Protein AF-A0A9P8BP62-F1 (afdb_monomer)

Structure (mmCIF, N/CA/C/O backbone):
data_AF-A0A9P8BP62-F1
#
_entry.id   AF-A0A9P8BP62-F1
#
loop_
_atom_site.group_PDB
_atom_site.id
_atom_site.type_symbol
_atom_site.label_atom_id
_atom_site.label_alt_id
_atom_site.label_comp_id
_atom_site.label_asym_id
_atom_site.label_entity_id
_atom_site.label_seq_id
_atom_site.pdbx_PDB_ins_code
_atom_site.Cartn_x
_atom_site.Cartn_y
_atom_site.Cartn_z
_atom_site.occupancy
_atom_site.B_iso_or_equiv
_atom_site.auth_seq_id
_atom_site.auth_comp_id
_atom_site.auth_asym_id
_atom_site.auth_atom_id
_atom_site.pdbx_PDB_model_num
ATOM 1 N N . MET A 1 1 ? 7.458 -14.132 -6.126 1.00 80.69 1 MET A N 1
ATOM 2 C CA . MET A 1 1 ? 6.879 -14.158 -4.769 1.00 80.69 1 MET A CA 1
ATOM 3 C C . MET A 1 1 ? 6.923 -12.749 -4.224 1.00 80.69 1 MET A C 1
ATOM 5 O O . MET A 1 1 ? 7.898 -12.060 -4.502 1.00 80.69 1 MET A O 1
ATOM 9 N N . HIS A 1 2 ? 5.888 -12.342 -3.499 1.00 87.69 2 HIS A N 1
ATOM 10 C CA . HIS A 1 2 ? 5.744 -10.992 -2.951 1.00 87.69 2 HIS A CA 1
ATOM 11 C C . HIS A 1 2 ? 6.220 -10.954 -1.516 1.00 87.69 2 HIS A C 1
ATOM 13 O O . HIS A 1 2 ? 6.028 -11.927 -0.798 1.00 87.69 2 HIS A O 1
ATOM 19 N N . THR A 1 3 ? 6.827 -9.858 -1.089 1.00 90.12 3 THR A N 1
ATOM 20 C CA . THR A 1 3 ? 7.297 -9.681 0.288 1.00 90.12 3 THR A CA 1
ATOM 21 C C . THR A 1 3 ? 7.035 -8.243 0.724 1.00 90.12 3 THR A C 1
ATOM 23 O O . THR A 1 3 ? 7.108 -7.324 -0.086 1.00 90.12 3 THR A O 1
ATOM 26 N N . LEU A 1 4 ? 6.738 -8.033 2.008 1.00 85.44 4 LEU A N 1
ATOM 27 C CA . LEU A 1 4 ? 6.625 -6.684 2.595 1.00 85.44 4 LEU A CA 1
ATOM 28 C C . LEU A 1 4 ? 7.938 -6.188 3.208 1.00 85.44 4 LEU A C 1
ATOM 30 O O . LEU A 1 4 ? 8.018 -5.076 3.716 1.00 85.44 4 LEU A O 1
ATOM 34 N N . ALA A 1 5 ? 8.960 -7.036 3.172 1.00 85.38 5 ALA A N 1
ATOM 35 C CA . ALA A 1 5 ? 10.280 -6.811 3.727 1.00 85.38 5 ALA A CA 1
ATOM 36 C C . ALA A 1 5 ? 11.337 -7.374 2.763 1.00 85.38 5 ALA A C 1
ATOM 38 O O . ALA A 1 5 ? 11.019 -8.236 1.927 1.00 85.38 5 ALA A O 1
ATOM 39 N N . PRO A 1 6 ? 12.593 -6.929 2.864 1.00 81.69 6 PRO A N 1
ATOM 40 C CA . PRO A 1 6 ? 13.666 -7.420 2.014 1.00 81.69 6 PRO A CA 1
ATOM 41 C C . PRO A 1 6 ? 14.017 -8.888 2.281 1.00 81.69 6 PRO A C 1
ATOM 43 O O . PRO A 1 6 ? 13.881 -9.381 3.396 1.00 81.69 6 PRO A O 1
ATOM 46 N N . LYS A 1 7 ? 14.513 -9.591 1.254 1.00 78.88 7 LYS A N 1
ATOM 47 C CA . LYS A 1 7 ? 14.949 -10.989 1.389 1.00 78.88 7 LYS A CA 1
ATOM 48 C C . LYS A 1 7 ? 16.156 -11.122 2.336 1.00 78.88 7 LYS A C 1
ATOM 50 O O . LYS A 1 7 ? 17.045 -10.271 2.269 1.00 78.88 7 LYS A O 1
ATOM 55 N N . PRO A 1 8 ? 16.266 -12.217 3.116 1.00 76.25 8 PRO A N 1
ATOM 56 C CA . PRO A 1 8 ? 15.361 -13.368 3.179 1.00 76.25 8 PRO A CA 1
ATOM 57 C C . PRO A 1 8 ? 14.166 -13.089 4.106 1.00 76.25 8 PRO A C 1
ATOM 59 O O . PRO A 1 8 ? 14.271 -13.174 5.322 1.00 76.25 8 PRO A O 1
ATOM 62 N N . SER A 1 9 ? 13.022 -12.773 3.514 1.00 80.44 9 SER A N 1
ATOM 63 C CA . SER A 1 9 ? 11.763 -12.501 4.191 1.00 80.44 9 SER A CA 1
ATOM 64 C C . SER A 1 9 ? 10.748 -13.536 3.746 1.00 80.44 9 SER A C 1
ATOM 66 O O . SER A 1 9 ? 10.817 -14.063 2.627 1.00 80.44 9 SER A O 1
ATOM 68 N N . ALA A 1 10 ? 9.802 -13.840 4.624 1.00 86.62 10 ALA A N 1
ATOM 69 C CA . ALA A 1 10 ? 8.694 -14.700 4.265 1.00 86.62 10 ALA A CA 1
ATOM 70 C C . ALA A 1 10 ? 7.901 -14.117 3.082 1.00 86.62 10 ALA A C 1
ATOM 72 O O . ALA A 1 10 ? 7.600 -12.923 3.021 1.00 86.62 10 ALA A O 1
ATOM 73 N N . SER A 1 11 ? 7.568 -14.980 2.123 1.00 90.25 11 SER A N 1
ATOM 74 C CA . SER A 1 11 ? 6.723 -14.606 0.997 1.00 90.25 11 SER A CA 1
ATOM 75 C C . SER A 1 11 ? 5.267 -14.501 1.430 1.00 90.25 11 SER A C 1
ATOM 77 O O . SER A 1 11 ? 4.744 -15.429 2.046 1.00 90.25 11 SER A O 1
ATOM 79 N N . LEU A 1 12 ? 4.605 -13.428 1.017 1.00 92.50 12 LEU A N 1
ATOM 80 C CA . LEU A 1 12 ? 3.159 -13.304 1.067 1.00 92.50 12 LEU A CA 1
ATOM 81 C C . LEU A 1 12 ? 2.485 -14.381 0.200 1.00 92.50 12 LEU A C 1
ATOM 83 O O . LEU A 1 12 ? 3.053 -14.800 -0.820 1.00 92.50 12 LEU A O 1
ATOM 87 N N . PRO A 1 13 ? 1.256 -14.794 0.555 1.00 93.69 13 PRO A N 1
ATOM 88 C CA . PRO A 1 13 ? 0.424 -15.594 -0.332 1.00 93.69 13 PRO A CA 1
ATOM 89 C C . PRO A 1 13 ? 0.139 -14.839 -1.636 1.00 93.69 13 PRO A C 1
ATOM 91 O O . PRO A 1 13 ? 0.200 -13.611 -1.696 1.00 93.69 13 PRO A O 1
ATOM 94 N N . ASN A 1 14 ? -0.198 -15.571 -2.699 1.00 93.25 14 ASN A N 1
ATOM 95 C CA . ASN A 1 14 ? -0.666 -14.933 -3.925 1.00 93.25 14 ASN A CA 1
ATOM 96 C C . ASN A 1 14 ? -1.985 -14.195 -3.648 1.00 93.25 14 ASN A C 1
ATOM 98 O O . ASN A 1 14 ? -2.908 -14.761 -3.063 1.00 93.25 14 ASN A O 1
ATOM 102 N N . PHE A 1 15 ? -2.072 -12.950 -4.108 1.00 95.19 15 PHE A N 1
ATOM 103 C CA . PHE A 1 15 ? -3.253 -12.105 -3.980 1.00 95.19 15 PHE A CA 1
ATOM 104 C C . PHE A 1 15 ? -3.531 -11.391 -5.302 1.00 95.19 15 PHE A C 1
ATOM 106 O O . PHE A 1 15 ? -2.595 -11.052 -6.032 1.00 95.19 15 PHE A O 1
ATOM 113 N N . SER A 1 16 ? -4.806 -11.142 -5.591 1.00 95.38 16 SER A N 1
ATOM 114 C CA . SER A 1 16 ? -5.244 -10.120 -6.549 1.00 95.38 16 SER A CA 1
ATOM 115 C C . SER A 1 16 ? -5.471 -8.800 -5.816 1.00 95.38 16 SER A C 1
ATOM 117 O O . SER A 1 16 ? -5.152 -7.730 -6.329 1.00 95.38 16 SER A O 1
ATOM 119 N N . ARG A 1 17 ? -6.009 -8.871 -4.596 1.00 96.75 17 ARG A N 1
ATOM 120 C CA . ARG A 1 17 ? -6.337 -7.712 -3.766 1.00 96.75 17 ARG A CA 1
ATOM 121 C C . ARG A 1 17 ? -5.899 -7.952 -2.328 1.00 96.75 17 ARG A C 1
ATOM 123 O O . ARG A 1 17 ? -6.389 -8.872 -1.679 1.00 96.75 17 ARG A O 1
ATOM 130 N N . LEU A 1 18 ? -4.992 -7.113 -1.843 1.00 97.56 18 LEU A N 1
ATOM 131 C CA . LEU A 1 18 ? -4.470 -7.142 -0.480 1.00 97.56 18 LEU A CA 1
ATOM 132 C C . LEU A 1 18 ? -4.863 -5.856 0.246 1.00 97.56 18 LEU A C 1
ATOM 134 O O . LEU A 1 18 ? -4.635 -4.763 -0.268 1.00 97.56 18 LEU A O 1
ATOM 138 N N . PHE A 1 19 ? -5.415 -5.981 1.443 1.00 97.62 19 PHE A N 1
ATOM 139 C CA . PHE A 1 19 ? -5.592 -4.862 2.357 1.00 97.62 19 PHE A CA 1
ATOM 140 C C . PHE A 1 19 ? -4.705 -5.071 3.577 1.00 97.62 19 PHE A C 1
ATOM 142 O O . PHE A 1 19 ? -4.688 -6.166 4.123 1.00 97.62 19 PHE A O 1
ATOM 149 N N . VAL A 1 20 ? -3.957 -4.055 3.993 1.00 97.44 20 VAL A N 1
ATOM 150 C CA . VAL A 1 20 ? -3.133 -4.068 5.203 1.00 97.44 20 VAL A CA 1
ATOM 151 C C . VAL A 1 20 ? -3.518 -2.859 6.041 1.00 97.44 20 VAL A C 1
ATOM 153 O O . VAL A 1 20 ? -3.343 -1.726 5.598 1.00 97.44 20 VAL A O 1
ATOM 156 N N . LYS A 1 21 ? -4.016 -3.090 7.252 1.00 96.62 21 LYS A N 1
ATOM 157 C CA . LYS A 1 21 ? -4.374 -2.034 8.195 1.00 96.62 21 LYS A CA 1
ATOM 158 C C . LYS A 1 21 ? -3.481 -2.007 9.427 1.00 96.62 21 LYS A C 1
ATOM 160 O O . LYS A 1 21 ? -2.866 -3.015 9.777 1.00 96.62 21 LYS A O 1
ATOM 165 N N . GLY A 1 22 ? -3.439 -0.860 10.096 1.00 94.94 22 GLY A N 1
ATOM 166 C CA . GLY A 1 22 ? -2.701 -0.662 11.345 1.00 94.94 22 GLY A CA 1
ATOM 167 C C . GLY A 1 22 ? -1.297 -0.088 11.143 1.00 94.94 22 GLY A C 1
ATOM 168 O O . GLY A 1 22 ? -0.985 0.515 10.115 1.00 94.94 22 GLY A O 1
ATOM 169 N N . ARG A 1 23 ? -0.429 -0.236 12.149 1.00 93.00 23 ARG A N 1
ATOM 170 C CA . ARG A 1 23 ? 0.900 0.402 12.174 1.00 93.00 23 ARG A CA 1
ATOM 171 C C . ARG A 1 23 ? 1.929 -0.406 11.386 1.00 93.00 23 ARG A C 1
ATOM 173 O O . ARG A 1 23 ? 2.656 -1.192 11.969 1.00 93.00 23 ARG A O 1
ATOM 180 N N . TYR A 1 24 ? 2.020 -0.207 10.075 1.00 94.25 24 TYR A N 1
ATOM 181 C CA . TYR A 1 24 ? 3.041 -0.848 9.233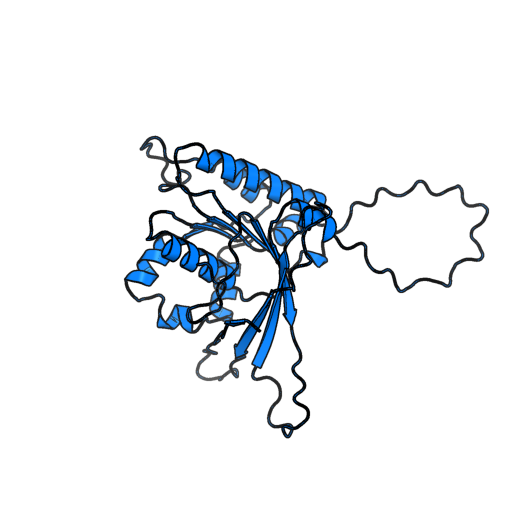 1.00 94.25 24 TYR A CA 1
ATOM 182 C C . TYR A 1 24 ? 4.266 0.061 8.976 1.00 94.25 24 TYR A C 1
ATOM 184 O O . TYR A 1 24 ? 4.131 1.296 8.941 1.00 94.25 24 TYR A O 1
ATOM 192 N N . PRO A 1 25 ? 5.458 -0.524 8.720 1.00 92.75 25 PRO A N 1
ATOM 193 C CA . PRO A 1 25 ? 6.645 0.228 8.322 1.00 92.75 25 PRO A CA 1
ATOM 194 C C . PRO A 1 25 ? 6.401 1.089 7.071 1.00 92.75 25 PRO A C 1
ATOM 196 O O . PRO A 1 25 ? 5.897 0.568 6.073 1.00 92.75 25 PRO A O 1
ATOM 199 N N . PRO A 1 26 ? 6.797 2.375 7.046 1.00 93.69 26 PRO A N 1
ATOM 200 C CA . PRO A 1 26 ? 6.586 3.252 5.890 1.00 93.69 26 PRO A CA 1
ATOM 201 C C . PRO A 1 26 ? 7.164 2.743 4.561 1.00 93.69 26 PRO A C 1
ATOM 203 O O . PRO A 1 26 ? 6.689 3.125 3.490 1.00 93.69 26 PRO A O 1
ATOM 206 N N . THR A 1 27 ? 8.192 1.891 4.613 1.00 94.19 27 THR A N 1
ATOM 207 C CA . THR A 1 27 ? 8.816 1.283 3.430 1.00 94.19 27 THR A CA 1
ATOM 208 C C . THR A 1 27 ? 8.149 -0.010 2.972 1.00 94.19 27 THR A C 1
ATOM 210 O O . THR A 1 27 ? 8.432 -0.454 1.860 1.00 94.19 27 THR A O 1
ATOM 213 N N . ALA A 1 28 ? 7.235 -0.606 3.747 1.00 94.69 28 ALA A N 1
ATOM 214 C CA . ALA A 1 28 ? 6.568 -1.856 3.371 1.00 94.69 28 ALA A CA 1
ATOM 215 C C . ALA A 1 28 ? 5.857 -1.786 1.997 1.00 94.69 28 ALA A C 1
ATOM 217 O O . ALA A 1 28 ? 6.044 -2.706 1.195 1.00 94.69 28 ALA A O 1
ATOM 218 N N . PRO A 1 29 ? 5.143 -0.695 1.637 1.00 96.75 29 PRO A N 1
ATOM 219 C CA . PRO A 1 29 ? 4.600 -0.519 0.286 1.00 96.75 29 PRO A CA 1
ATOM 220 C C . PRO A 1 29 ? 5.671 -0.529 -0.820 1.00 96.75 29 PRO A C 1
ATOM 222 O O . PRO A 1 29 ? 5.459 -1.105 -1.887 1.00 96.75 29 PRO A O 1
ATOM 225 N N . LEU A 1 30 ? 6.842 0.073 -0.573 1.00 95.50 30 LEU A N 1
ATOM 226 C CA . LEU A 1 30 ? 7.958 0.091 -1.530 1.00 95.50 30 LEU A CA 1
ATOM 227 C C . LEU A 1 30 ? 8.574 -1.299 -1.702 1.00 95.50 30 LEU A C 1
ATOM 229 O O . LEU A 1 30 ? 8.847 -1.707 -2.833 1.00 95.50 30 LEU A O 1
ATOM 233 N N . HIS A 1 31 ? 8.754 -2.039 -0.605 1.00 95.19 31 HIS A N 1
ATOM 234 C CA . HIS A 1 31 ? 9.223 -3.427 -0.642 1.00 95.19 31 HIS A CA 1
ATOM 235 C C . HIS A 1 31 ? 8.251 -4.324 -1.408 1.00 95.19 31 HIS A C 1
ATOM 237 O O . HIS A 1 31 ? 8.693 -5.123 -2.239 1.00 95.19 31 HIS A O 1
ATOM 243 N N . LEU A 1 32 ? 6.940 -4.125 -1.227 1.00 96.31 32 LEU A N 1
ATOM 244 C CA . LEU A 1 32 ? 5.923 -4.842 -1.992 1.00 96.31 32 LEU A CA 1
ATOM 245 C C . LEU A 1 32 ? 6.063 -4.581 -3.494 1.00 96.31 32 LEU A C 1
ATOM 247 O O . LEU A 1 32 ? 6.166 -5.535 -4.267 1.00 96.31 32 LEU A O 1
ATOM 251 N N . CYS A 1 33 ? 6.135 -3.311 -3.901 1.00 96.44 33 CYS A N 1
ATOM 252 C CA . CYS A 1 33 ? 6.344 -2.918 -5.296 1.00 96.44 33 CYS A CA 1
ATOM 253 C C . CYS A 1 33 ? 7.631 -3.516 -5.879 1.00 96.44 33 CYS A C 1
ATOM 255 O O . CYS A 1 33 ? 7.612 -4.091 -6.967 1.00 96.44 33 CYS A O 1
ATOM 257 N N . HIS A 1 34 ? 8.744 -3.433 -5.145 1.00 95.12 34 HIS A N 1
ATOM 258 C CA . HIS A 1 34 ? 10.018 -4.004 -5.573 1.00 95.12 34 HIS A CA 1
ATOM 259 C C . HIS A 1 34 ? 9.926 -5.527 -5.758 1.00 95.12 34 HIS A C 1
ATOM 261 O O . HIS A 1 34 ? 10.379 -6.051 -6.778 1.00 95.12 34 HIS A O 1
ATOM 267 N N . SER A 1 35 ? 9.316 -6.238 -4.802 1.00 94.62 35 SER A N 1
ATOM 268 C CA . SER A 1 35 ? 9.119 -7.691 -4.881 1.00 94.62 35 SER A CA 1
ATOM 269 C C . SER A 1 35 ? 8.221 -8.091 -6.055 1.00 94.62 35 SER A C 1
ATOM 271 O O . SER A 1 35 ? 8.437 -9.141 -6.664 1.00 94.62 35 SER A O 1
ATOM 273 N N . ASP A 1 36 ? 7.251 -7.244 -6.419 1.00 94.44 36 ASP A N 1
ATOM 274 C CA . ASP A 1 36 ? 6.385 -7.492 -7.564 1.00 94.44 36 ASP A CA 1
ATOM 275 C C . ASP A 1 36 ? 7.132 -7.403 -8.894 1.00 94.44 36 ASP A C 1
ATOM 277 O O . ASP A 1 36 ? 7.043 -8.314 -9.723 1.00 94.44 36 ASP A O 1
ATOM 281 N N . ILE A 1 37 ? 7.912 -6.334 -9.057 1.00 94.06 37 ILE A N 1
ATOM 282 C CA . ILE A 1 37 ? 8.742 -6.096 -10.240 1.00 94.06 37 ILE A CA 1
ATOM 283 C C . ILE A 1 37 ? 9.765 -7.223 -10.381 1.00 94.06 37 ILE A C 1
ATOM 285 O O . ILE A 1 37 ? 9.885 -7.814 -11.456 1.00 94.06 37 ILE A O 1
ATOM 289 N N . GLU A 1 38 ? 10.431 -7.599 -9.283 1.00 93.38 38 GLU A N 1
ATOM 290 C CA . GLU A 1 38 ? 11.362 -8.730 -9.258 1.00 93.38 38 GLU A CA 1
ATOM 291 C C . GLU A 1 38 ? 10.669 -10.042 -9.659 1.00 93.38 38 GLU A C 1
ATOM 293 O O . GLU A 1 38 ? 11.207 -10.801 -10.457 1.00 93.38 38 GLU A O 1
ATOM 298 N N . ALA A 1 39 ? 9.452 -10.295 -9.169 1.00 91.94 39 ALA A N 1
ATOM 299 C CA . ALA A 1 39 ? 8.658 -11.474 -9.519 1.00 91.94 39 ALA A CA 1
ATOM 300 C C . ALA A 1 39 ? 8.033 -11.418 -10.925 1.00 91.94 39 ALA A C 1
ATOM 302 O O . ALA A 1 39 ? 7.290 -12.331 -11.295 1.00 91.94 39 ALA A O 1
ATOM 303 N N . SER A 1 40 ? 8.232 -10.333 -11.669 1.00 89.06 40 SER A N 1
ATOM 304 C CA . SER A 1 40 ? 7.778 -10.160 -13.052 1.00 89.06 40 SER A CA 1
ATOM 305 C C . SER A 1 40 ? 8.934 -10.124 -14.051 1.00 89.06 40 SER A C 1
ATOM 307 O O . SER A 1 40 ? 8.694 -9.867 -15.226 1.00 89.06 40 SER A O 1
ATOM 309 N N . ASP A 1 41 ? 10.173 -10.332 -13.589 1.00 86.56 41 ASP A N 1
ATOM 310 C CA . ASP A 1 41 ? 11.395 -10.127 -14.374 1.00 86.56 41 ASP A CA 1
ATOM 311 C C . ASP A 1 41 ? 11.445 -8.744 -15.060 1.00 86.56 41 ASP A C 1
ATOM 313 O O . ASP A 1 41 ? 11.984 -8.589 -16.153 1.00 86.56 41 ASP A O 1
ATOM 317 N N . GLY A 1 42 ? 10.870 -7.718 -14.415 1.00 80.38 42 GLY A N 1
ATOM 318 C CA . GLY A 1 42 ? 10.808 -6.350 -14.942 1.00 80.38 42 GLY A CA 1
ATOM 319 C C . GLY A 1 42 ? 9.816 -6.139 -16.092 1.00 80.38 42 GLY A C 1
ATOM 320 O O . GLY A 1 42 ? 9.833 -5.085 -16.719 1.00 80.38 42 GLY A O 1
ATOM 321 N N . ALA A 1 43 ? 8.954 -7.117 -16.392 1.00 80.56 43 ALA A N 1
ATOM 322 C CA . ALA A 1 43 ? 7.965 -7.004 -17.466 1.00 80.56 43 ALA A CA 1
ATOM 323 C C . ALA A 1 43 ? 6.761 -6.106 -17.107 1.00 80.56 43 ALA A C 1
ATOM 325 O O . ALA A 1 43 ? 5.975 -5.760 -17.989 1.00 80.56 43 ALA A O 1
ATOM 326 N N . GLY A 1 44 ? 6.597 -5.738 -15.832 1.00 80.56 44 GLY A N 1
ATOM 327 C CA . GLY A 1 44 ? 5.544 -4.841 -15.355 1.00 80.56 44 GLY A CA 1
ATOM 328 C C . GLY A 1 44 ? 6.091 -3.793 -14.390 1.00 80.56 44 GLY A C 1
ATOM 329 O O . GLY A 1 44 ? 6.918 -4.104 -13.536 1.00 80.56 44 GLY A O 1
ATOM 330 N N . GLY A 1 45 ? 5.621 -2.552 -14.530 1.00 88.19 45 GLY A N 1
ATOM 331 C CA . GLY A 1 45 ? 5.887 -1.485 -13.565 1.00 88.19 45 GLY A CA 1
ATOM 332 C C . GLY A 1 45 ? 4.939 -1.554 -12.366 1.00 88.19 45 GLY A C 1
ATOM 333 O O . GLY A 1 45 ? 3.911 -2.233 -12.406 1.00 88.19 45 GLY A O 1
ATOM 334 N N . ALA A 1 46 ? 5.247 -0.799 -11.315 1.00 90.50 46 ALA A N 1
ATOM 335 C CA . ALA A 1 46 ? 4.353 -0.614 -10.173 1.00 90.50 46 ALA A CA 1
ATOM 336 C C . ALA A 1 46 ? 3.976 0.863 -10.033 1.00 90.50 46 ALA A C 1
ATOM 338 O O . ALA A 1 46 ? 4.807 1.749 -10.246 1.00 90.50 46 ALA A O 1
ATOM 339 N N . LEU A 1 47 ? 2.727 1.134 -9.661 1.00 91.56 47 LEU A N 1
ATOM 340 C CA . LEU A 1 47 ? 2.250 2.480 -9.358 1.00 91.56 47 LEU A CA 1
ATOM 341 C C . LEU A 1 47 ? 1.949 2.584 -7.864 1.00 91.56 47 LEU A C 1
ATOM 343 O O . LEU A 1 47 ? 1.075 1.892 -7.350 1.00 91.56 47 LEU A O 1
ATOM 347 N N . LEU A 1 48 ? 2.660 3.477 -7.187 1.00 90.81 48 LEU A N 1
ATOM 348 C CA . LEU A 1 48 ? 2.477 3.794 -5.779 1.00 90.81 48 LEU A CA 1
ATOM 349 C C . LEU A 1 48 ? 1.783 5.156 -5.656 1.00 90.81 48 LEU A C 1
ATOM 351 O O . LEU A 1 48 ? 2.308 6.176 -6.104 1.00 90.81 48 LEU A O 1
ATOM 355 N N . LEU A 1 49 ? 0.598 5.173 -5.060 1.00 89.31 49 LEU A N 1
ATOM 356 C CA . LEU A 1 49 ? -0.183 6.378 -4.800 1.00 89.31 49 LEU A CA 1
ATOM 357 C C . LEU A 1 49 ? -0.127 6.663 -3.297 1.00 89.31 49 LEU A C 1
ATOM 359 O O . LEU A 1 49 ? -0.836 6.041 -2.507 1.00 89.31 49 LEU A O 1
ATOM 363 N N . CYS A 1 50 ? 0.756 7.582 -2.913 1.00 89.06 50 CYS A N 1
ATOM 364 C CA . CYS A 1 50 ? 0.938 7.991 -1.525 1.00 89.06 50 CYS A CA 1
ATOM 365 C C . CYS A 1 50 ? 0.011 9.159 -1.209 1.00 89.06 50 CYS A C 1
ATOM 367 O O . CYS A 1 50 ? 0.233 10.267 -1.698 1.00 89.06 50 CYS A O 1
ATOM 369 N N . CYS A 1 51 ? -1.009 8.927 -0.392 1.00 85.75 51 CYS A N 1
ATOM 370 C CA . CYS A 1 51 ? -1.936 9.977 -0.003 1.00 85.75 51 CYS A CA 1
ATOM 371 C C . CYS A 1 51 ? -1.236 10.996 0.907 1.00 85.75 51 CYS A C 1
ATOM 373 O O . CYS A 1 51 ? -0.564 10.629 1.870 1.00 85.75 51 CYS A O 1
ATOM 375 N N . GLY A 1 52 ? -1.334 12.281 0.556 1.00 86.31 52 GLY A N 1
ATOM 376 C CA . GLY A 1 52 ? -0.633 13.372 1.235 1.00 86.31 52 GLY A CA 1
ATOM 377 C C . GLY A 1 52 ? 0.440 14.039 0.371 1.00 86.31 52 GLY A C 1
ATOM 378 O O . GLY A 1 52 ? 0.465 13.918 -0.855 1.00 86.31 52 GLY A O 1
ATOM 379 N N . THR A 1 53 ? 1.330 14.811 1.002 1.00 89.31 53 THR A N 1
ATOM 380 C CA . THR A 1 53 ? 2.369 15.554 0.270 1.00 89.31 53 THR A CA 1
ATOM 381 C C . THR A 1 53 ? 3.637 14.726 0.082 1.00 89.31 53 THR A C 1
ATOM 383 O O . THR A 1 53 ? 4.022 13.929 0.942 1.00 89.31 53 THR A O 1
ATOM 386 N N . ARG A 1 54 ? 4.363 14.987 -1.014 1.00 93.94 54 ARG A N 1
ATOM 387 C CA . ARG A 1 54 ? 5.692 14.401 -1.249 1.00 93.94 54 ARG A CA 1
ATOM 388 C C . ARG A 1 54 ? 6.638 14.634 -0.071 1.00 93.94 54 ARG A C 1
ATOM 390 O O . ARG A 1 54 ? 7.395 13.736 0.275 1.00 93.94 54 ARG A O 1
ATOM 397 N N . GLN A 1 55 ? 6.611 15.827 0.524 1.00 95.00 55 GLN A N 1
ATOM 398 C CA . GLN A 1 55 ? 7.511 16.164 1.623 1.00 95.00 55 GLN A CA 1
ATOM 399 C C . GLN A 1 55 ? 7.198 15.336 2.868 1.00 95.00 55 GLN A C 1
ATOM 401 O O . GLN A 1 55 ? 8.117 14.801 3.474 1.00 95.00 55 GLN A O 1
ATOM 406 N N . THR A 1 56 ? 5.916 15.173 3.202 1.00 91.38 56 THR A N 1
ATOM 407 C CA . THR A 1 56 ? 5.478 14.333 4.324 1.00 91.38 56 THR A CA 1
ATOM 408 C C . THR A 1 56 ? 5.963 12.899 4.143 1.00 91.38 56 THR A C 1
ATOM 410 O O . THR A 1 56 ? 6.597 12.350 5.039 1.00 91.38 56 THR A O 1
ATOM 413 N N . TYR A 1 57 ? 5.753 12.317 2.959 1.00 92.06 57 TYR A N 1
ATOM 414 C CA . TYR A 1 57 ? 6.193 10.950 2.686 1.00 92.06 57 TYR A CA 1
ATOM 415 C C . TYR A 1 57 ? 7.721 10.802 2.742 1.00 92.06 57 TYR A C 1
ATOM 417 O O . TYR A 1 57 ? 8.231 9.866 3.353 1.00 92.06 57 TYR A O 1
ATOM 425 N N . LEU A 1 58 ? 8.471 11.747 2.162 1.00 93.06 58 LEU A N 1
ATOM 426 C CA . LEU A 1 58 ? 9.936 11.736 2.219 1.00 93.06 58 LEU A CA 1
ATOM 427 C C . LEU A 1 58 ? 10.471 11.902 3.642 1.00 93.06 58 LEU A C 1
ATOM 429 O O . LEU A 1 58 ? 11.451 11.244 3.984 1.00 93.06 58 LEU A O 1
ATOM 433 N N . ASN A 1 59 ? 9.843 12.748 4.461 1.00 94.25 59 ASN A N 1
ATOM 434 C CA . ASN A 1 59 ? 10.220 12.918 5.861 1.00 94.25 59 ASN A CA 1
ATOM 435 C C . ASN A 1 59 ? 10.032 11.604 6.616 1.00 94.25 59 ASN A C 1
ATOM 437 O O . ASN A 1 59 ? 10.991 11.120 7.200 1.00 94.25 59 ASN A O 1
ATOM 441 N N . ILE A 1 60 ? 8.864 10.968 6.486 1.00 91.62 60 ILE A N 1
ATOM 442 C CA . ILE A 1 60 ? 8.575 9.680 7.130 1.00 91.62 60 ILE A CA 1
ATOM 443 C C . ILE A 1 60 ? 9.586 8.604 6.695 1.00 91.62 60 ILE A C 1
ATOM 445 O O . ILE A 1 60 ? 10.088 7.853 7.527 1.00 91.62 60 ILE A O 1
ATOM 449 N N . LEU A 1 61 ? 9.919 8.524 5.402 1.00 92.19 61 LEU A N 1
ATOM 450 C CA . LEU A 1 61 ? 10.924 7.575 4.908 1.00 92.19 61 LEU A CA 1
ATOM 451 C C . LEU A 1 61 ? 12.334 7.877 5.435 1.00 92.19 61 LEU A C 1
ATOM 453 O O . LEU A 1 61 ? 13.092 6.953 5.722 1.00 92.19 61 LEU A O 1
ATOM 457 N N . THR A 1 62 ? 12.688 9.158 5.544 1.00 92.12 62 THR A N 1
ATOM 458 C CA . THR A 1 62 ? 13.997 9.600 6.046 1.00 92.12 62 THR A CA 1
ATOM 459 C C . THR A 1 62 ? 14.124 9.337 7.542 1.00 92.12 62 THR A C 1
ATOM 461 O O . THR A 1 62 ? 15.165 8.864 7.983 1.00 92.12 62 THR A O 1
ATOM 464 N N . GLU A 1 63 ? 13.067 9.610 8.305 1.00 90.06 63 GLU A N 1
ATOM 465 C CA . GLU A 1 63 ? 12.974 9.342 9.743 1.00 90.06 63 GLU A CA 1
ATOM 466 C C . GLU A 1 63 ? 13.030 7.841 10.030 1.00 90.06 63 GLU A C 1
ATOM 468 O O . GLU A 1 63 ? 13.741 7.418 10.936 1.00 90.06 63 GLU A O 1
ATOM 473 N N . TYR A 1 64 ? 12.351 7.030 9.215 1.00 89.44 64 TYR A N 1
ATOM 474 C CA . TYR A 1 64 ? 12.407 5.573 9.318 1.00 89.44 64 TYR A CA 1
ATOM 475 C C . TYR A 1 64 ? 13.770 4.987 8.903 1.00 89.44 64 TYR A C 1
ATOM 477 O O . TYR A 1 64 ? 14.103 3.885 9.308 1.00 89.44 64 TYR A O 1
ATOM 485 N N . ASN A 1 65 ? 14.568 5.689 8.091 1.00 89.62 65 ASN A N 1
ATOM 486 C CA . ASN A 1 65 ? 15.956 5.337 7.759 1.00 89.62 65 ASN A CA 1
ATOM 487 C C . ASN A 1 65 ? 16.212 3.829 7.500 1.00 89.62 65 ASN A C 1
ATOM 489 O O . ASN A 1 65 ? 17.076 3.202 8.118 1.00 89.62 65 ASN A O 1
ATOM 493 N N . ASP A 1 66 ? 15.455 3.250 6.565 1.00 90.50 66 ASP A N 1
ATOM 494 C CA . ASP A 1 66 ? 15.506 1.821 6.227 1.00 90.50 66 ASP A CA 1
ATOM 495 C C . ASP A 1 66 ? 16.930 1.376 5.844 1.00 90.50 66 ASP A C 1
ATOM 497 O O . ASP A 1 66 ? 17.486 1.782 4.814 1.00 90.50 66 ASP A O 1
ATOM 501 N N . GLU A 1 67 ? 17.534 0.532 6.687 1.00 90.06 67 GLU A N 1
ATOM 502 C CA . GLU A 1 67 ? 18.914 0.071 6.516 1.00 90.06 67 GLU A CA 1
ATOM 503 C C . GLU A 1 67 ? 19.090 -0.687 5.196 1.00 90.06 67 GLU A C 1
ATOM 505 O O . GLU A 1 67 ? 20.116 -0.552 4.513 1.00 90.06 67 GLU A O 1
ATOM 510 N N . TRP A 1 68 ? 18.080 -1.462 4.794 1.00 91.44 68 TRP A N 1
ATOM 511 C CA . TRP A 1 68 ? 18.163 -2.248 3.578 1.00 91.44 68 TRP A CA 1
ATOM 512 C C . TRP A 1 68 ? 18.194 -1.352 2.349 1.00 91.44 68 TRP A C 1
ATOM 514 O O . TRP A 1 68 ? 19.074 -1.539 1.506 1.00 91.44 68 TRP A O 1
ATOM 524 N N . LEU A 1 69 ? 17.294 -0.367 2.256 1.00 91.94 69 LEU A N 1
ATOM 525 C CA . LEU A 1 69 ? 17.271 0.577 1.133 1.00 91.94 69 LEU A CA 1
ATOM 526 C C . LEU A 1 69 ? 18.561 1.393 1.067 1.00 91.94 69 LEU A C 1
ATOM 528 O O . LEU A 1 69 ? 19.123 1.549 -0.017 1.00 91.94 69 LEU A O 1
ATOM 532 N N . ASN A 1 70 ? 19.081 1.835 2.210 1.00 92.62 70 ASN A N 1
ATOM 533 C CA . ASN A 1 70 ? 20.361 2.537 2.276 1.00 92.62 70 ASN A CA 1
ATOM 534 C C . ASN A 1 70 ? 21.532 1.671 1.778 1.00 92.62 70 ASN A C 1
ATOM 536 O O . ASN A 1 70 ? 22.399 2.146 1.045 1.00 92.62 70 ASN A O 1
ATOM 540 N N . THR A 1 71 ? 21.543 0.387 2.136 1.00 94.00 71 THR A N 1
ATOM 541 C CA . THR A 1 71 ? 22.627 -0.546 1.782 1.00 94.00 71 THR A CA 1
ATOM 542 C C . THR A 1 71 ? 22.522 -1.073 0.345 1.00 94.00 71 THR A C 1
ATOM 544 O O . THR A 1 71 ? 23.533 -1.378 -0.299 1.00 94.00 71 THR A O 1
ATOM 547 N N . HIS A 1 72 ? 21.302 -1.219 -0.174 1.00 94.12 72 HIS A N 1
ATOM 548 C CA . HIS A 1 72 ? 21.027 -1.964 -1.403 1.00 94.12 72 HIS A CA 1
ATOM 549 C C . HIS A 1 72 ? 20.436 -1.118 -2.532 1.00 94.12 72 HIS A C 1
ATOM 551 O O . HIS A 1 72 ? 20.594 -1.491 -3.695 1.00 94.12 72 HIS A O 1
ATOM 557 N N . GLY A 1 73 ? 19.814 0.022 -2.229 1.00 91.56 73 GLY A N 1
ATOM 558 C CA . GLY A 1 73 ? 19.123 0.874 -3.201 1.00 91.56 73 GLY A CA 1
ATOM 559 C C . GLY A 1 73 ? 20.027 1.407 -4.314 1.00 91.56 73 GLY A C 1
ATOM 560 O O . GLY A 1 73 ? 19.565 1.606 -5.431 1.00 91.56 73 GLY A O 1
ATOM 561 N N . GLY A 1 74 ? 21.329 1.562 -4.048 1.00 93.38 74 GLY A N 1
ATOM 562 C CA . GLY A 1 74 ? 22.329 1.965 -5.046 1.00 93.38 74 GLY A CA 1
ATOM 563 C C . GLY A 1 74 ? 22.857 0.831 -5.936 1.00 93.38 74 GLY A C 1
ATOM 564 O O . GLY A 1 74 ? 23.626 1.085 -6.862 1.00 93.38 74 GLY A O 1
ATOM 565 N N . ARG A 1 75 ? 22.487 -0.432 -5.681 1.00 95.56 75 ARG A N 1
ATOM 566 C CA . ARG A 1 75 ? 22.944 -1.567 -6.501 1.00 95.56 75 ARG A CA 1
ATOM 567 C C . ARG A 1 75 ? 22.171 -1.590 -7.813 1.00 95.56 75 ARG A C 1
ATOM 569 O O . ARG A 1 75 ? 20.947 -1.565 -7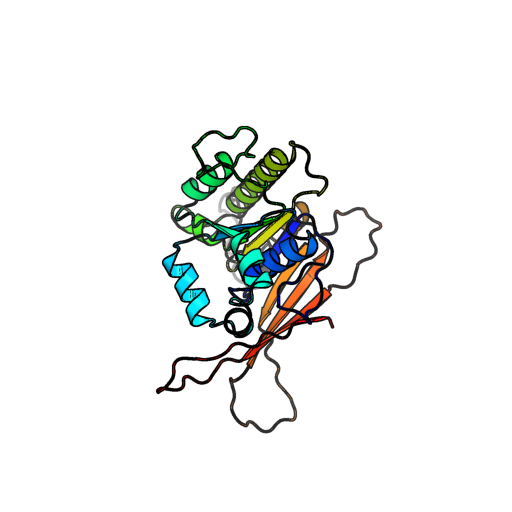.794 1.00 95.56 75 ARG A O 1
ATOM 576 N N . GLY A 1 76 ? 22.870 -1.729 -8.942 1.00 95.62 76 GLY A N 1
ATOM 577 C CA . GLY A 1 76 ? 22.298 -1.544 -10.285 1.00 95.62 76 GLY A CA 1
ATOM 578 C C . GLY A 1 76 ? 20.957 -2.247 -10.537 1.00 95.62 76 GLY A C 1
ATOM 579 O O . GLY A 1 76 ? 20.029 -1.608 -11.015 1.00 95.62 76 GLY A O 1
ATOM 580 N N . ARG A 1 77 ? 20.808 -3.526 -10.155 1.00 93.50 77 ARG A N 1
ATOM 581 C CA . ARG A 1 77 ? 19.539 -4.264 -10.326 1.00 93.50 77 ARG A CA 1
ATOM 582 C C . ARG A 1 77 ? 18.400 -3.701 -9.468 1.00 93.50 77 ARG A C 1
ATOM 584 O O . ARG A 1 77 ? 17.281 -3.589 -9.947 1.00 93.50 77 ARG A O 1
ATOM 591 N N . ILE A 1 78 ? 18.681 -3.345 -8.217 1.00 93.81 78 ILE A N 1
ATOM 592 C CA . ILE A 1 78 ? 17.672 -2.818 -7.289 1.00 93.81 78 ILE A CA 1
ATOM 593 C C . ILE A 1 78 ? 17.314 -1.389 -7.684 1.00 93.81 78 ILE A C 1
ATOM 595 O O . ILE A 1 78 ? 16.137 -1.086 -7.813 1.00 93.81 78 ILE A O 1
ATOM 599 N N . ALA A 1 79 ? 18.305 -0.547 -7.984 1.00 95.12 79 ALA A N 1
ATOM 600 C CA . ALA A 1 79 ? 18.094 0.793 -8.526 1.00 95.12 79 ALA A CA 1
ATOM 601 C C . ALA A 1 79 ? 17.242 0.758 -9.806 1.00 95.12 79 ALA A C 1
ATOM 603 O O . ALA A 1 79 ? 16.313 1.549 -9.957 1.00 95.12 79 ALA A O 1
ATOM 604 N N . HIS A 1 80 ? 17.516 -0.198 -10.701 1.00 94.81 80 HIS A N 1
ATOM 605 C CA . HIS A 1 80 ? 16.725 -0.415 -11.907 1.00 94.81 80 HIS A CA 1
ATOM 606 C C . HIS A 1 80 ? 15.275 -0.797 -11.583 1.00 94.81 80 HIS A C 1
ATOM 608 O O . HIS A 1 80 ? 14.362 -0.161 -12.104 1.00 94.81 80 HIS A O 1
ATOM 614 N N . ASN A 1 81 ? 15.045 -1.758 -10.684 1.00 94.19 81 ASN A N 1
ATOM 615 C CA . ASN A 1 81 ? 13.693 -2.131 -10.258 1.00 94.19 81 ASN A CA 1
ATOM 616 C C . ASN A 1 81 ? 12.958 -0.950 -9.599 1.00 94.19 81 ASN A C 1
ATOM 618 O O . ASN A 1 81 ? 11.821 -0.656 -9.946 1.00 94.19 81 ASN A O 1
ATOM 622 N N . LEU A 1 82 ? 13.614 -0.232 -8.684 1.00 94.44 82 LEU A N 1
ATOM 623 C CA . LEU A 1 82 ? 13.040 0.932 -8.005 1.00 94.44 82 LEU A CA 1
ATOM 624 C C . LEU A 1 82 ? 12.693 2.057 -8.991 1.00 94.44 82 LEU A C 1
ATOM 626 O O . LEU A 1 82 ? 11.693 2.740 -8.798 1.00 94.44 82 LEU A O 1
ATOM 630 N N . SER A 1 83 ? 13.461 2.222 -10.075 1.00 93.62 83 SER A N 1
ATOM 631 C CA . SER A 1 83 ? 13.163 3.213 -11.122 1.00 93.62 83 SER A CA 1
ATOM 632 C C . SER A 1 83 ? 11.876 2.920 -11.904 1.00 93.62 83 SER A C 1
ATOM 634 O O . SER A 1 83 ? 11.312 3.828 -12.511 1.00 93.62 83 SER A O 1
ATOM 636 N N . GLN A 1 84 ? 11.390 1.675 -11.862 1.00 93.81 84 GLN A N 1
ATOM 637 C CA . GLN A 1 84 ? 10.118 1.262 -12.462 1.00 93.81 84 GLN A CA 1
ATOM 638 C C . GLN A 1 84 ? 8.923 1.465 -11.513 1.00 93.81 84 GLN A C 1
ATOM 640 O O . GLN A 1 84 ? 7.775 1.255 -11.912 1.00 93.81 84 GLN A O 1
ATOM 645 N N . ILE A 1 85 ? 9.170 1.873 -10.261 1.00 95.12 85 ILE A N 1
ATOM 646 C CA . ILE A 1 85 ? 8.119 2.254 -9.319 1.00 95.12 85 ILE A CA 1
ATOM 647 C C . ILE A 1 85 ? 7.794 3.724 -9.549 1.00 95.12 85 ILE A C 1
ATOM 649 O O . ILE A 1 85 ? 8.570 4.627 -9.226 1.00 95.12 85 ILE A O 1
ATOM 653 N N . ARG A 1 86 ? 6.608 3.982 -10.087 1.00 95.00 86 ARG A N 1
ATOM 654 C CA . ARG A 1 86 ? 6.109 5.338 -10.265 1.00 95.00 86 ARG A CA 1
ATOM 655 C C . ARG A 1 86 ? 5.381 5.775 -9.003 1.00 95.00 86 ARG A C 1
ATOM 657 O O . ARG A 1 86 ? 4.401 5.145 -8.631 1.00 95.00 86 ARG A O 1
ATOM 664 N N . VAL A 1 87 ? 5.822 6.864 -8.374 1.00 95.00 87 VAL A N 1
ATOM 665 C CA . VAL A 1 87 ? 5.166 7.406 -7.173 1.00 95.00 87 VAL A CA 1
ATOM 666 C C . VAL A 1 87 ? 4.401 8.683 -7.507 1.00 95.00 87 VAL A C 1
ATOM 668 O O . VAL A 1 87 ? 4.962 9.601 -8.111 1.00 95.00 87 VAL A O 1
ATOM 671 N N . MET A 1 88 ? 3.131 8.755 -7.112 1.00 95.44 88 MET A N 1
ATOM 672 C CA . MET A 1 88 ? 2.312 9.969 -7.186 1.00 95.44 88 MET A CA 1
ATOM 673 C C . MET A 1 88 ? 1.782 10.342 -5.800 1.00 95.44 88 MET A C 1
ATOM 675 O O . MET A 1 88 ? 1.595 9.476 -4.951 1.00 95.44 88 MET A O 1
ATOM 679 N N . TYR A 1 89 ? 1.541 11.638 -5.595 1.00 95.38 89 TYR A N 1
ATOM 680 C CA . TYR A 1 89 ? 1.203 12.224 -4.295 1.00 95.38 89 TYR A CA 1
ATOM 681 C C . TYR A 1 89 ? -0.069 13.076 -4.401 1.00 95.38 89 TYR A C 1
ATOM 683 O O . TYR A 1 89 ? 0.039 14.300 -4.532 1.00 95.38 89 TYR A O 1
ATOM 691 N N . PRO A 1 90 ? -1.269 12.469 -4.471 1.00 94.19 90 PRO A N 1
ATOM 692 C CA . PRO A 1 90 ? -2.515 13.227 -4.469 1.00 94.19 90 PRO A CA 1
ATOM 693 C C . PRO A 1 90 ? -2.696 13.960 -3.126 1.00 94.19 90 PRO A C 1
ATOM 695 O O . PRO A 1 90 ? -2.748 13.303 -2.084 1.00 94.19 90 PRO A O 1
ATOM 698 N N . PRO A 1 91 ? -2.818 15.303 -3.125 1.00 92.00 91 PRO A N 1
ATOM 699 C CA . PRO A 1 91 ? -2.980 16.065 -1.888 1.00 92.00 91 PRO A CA 1
ATOM 700 C C . PRO A 1 91 ? -4.410 16.031 -1.333 1.00 92.00 91 PRO A C 1
ATOM 702 O O . PRO A 1 91 ? -4.595 16.277 -0.149 1.00 92.00 91 PRO A O 1
ATOM 705 N N . THR A 1 92 ? -5.419 15.764 -2.172 1.00 93.00 92 THR A N 1
ATOM 706 C CA . THR A 1 92 ? -6.832 15.669 -1.765 1.00 93.00 92 THR A CA 1
ATOM 707 C C . THR A 1 92 ? -7.517 14.498 -2.464 1.00 93.00 92 THR A C 1
ATOM 709 O O . THR A 1 92 ? -7.003 13.978 -3.462 1.00 93.00 92 THR A O 1
ATOM 712 N N . LEU A 1 93 ? -8.706 14.123 -1.985 1.00 93.00 93 LEU A N 1
ATOM 713 C CA . LEU A 1 93 ? -9.521 13.068 -2.588 1.00 93.00 93 LEU A CA 1
ATOM 714 C C . LEU A 1 93 ? -9.810 13.334 -4.073 1.00 93.00 93 LEU A C 1
ATOM 716 O O . LEU A 1 93 ? -9.575 12.468 -4.909 1.00 93.00 93 LEU A O 1
ATOM 720 N N . VAL A 1 94 ? -10.212 14.559 -4.422 1.00 93.50 94 VAL A N 1
ATOM 721 C CA . VAL A 1 94 ? -10.494 14.952 -5.815 1.00 93.50 94 VAL A CA 1
ATOM 722 C C . VAL A 1 94 ? -9.276 14.734 -6.720 1.00 93.50 94 VAL A C 1
ATOM 724 O O . VAL A 1 94 ? -9.414 14.275 -7.852 1.00 93.50 94 VAL A O 1
ATOM 727 N N . HIS A 1 95 ? -8.064 15.010 -6.226 1.00 93.81 95 HIS A N 1
ATOM 728 C CA . HIS A 1 95 ? -6.842 14.762 -6.992 1.00 93.81 95 HIS A CA 1
ATOM 729 C C . HIS A 1 95 ? -6.569 13.267 -7.175 1.00 93.81 95 HIS A C 1
ATOM 731 O O . HIS A 1 95 ? -6.130 12.870 -8.254 1.00 93.81 95 HIS A O 1
ATOM 737 N N . LEU A 1 96 ? -6.828 12.441 -6.156 1.00 94.69 96 LEU A N 1
ATOM 738 C CA . LEU A 1 96 ? -6.710 10.986 -6.272 1.00 94.69 96 LEU A CA 1
ATOM 739 C C . LEU A 1 96 ? -7.681 10.452 -7.334 1.00 94.69 96 LEU A C 1
ATOM 741 O O . LEU A 1 96 ? -7.251 9.753 -8.250 1.00 94.69 96 LEU A O 1
ATOM 745 N N . GLN A 1 97 ? -8.953 10.845 -7.264 1.00 94.44 97 GLN A N 1
ATOM 746 C CA . GLN A 1 97 ? -9.981 10.438 -8.227 1.00 94.44 97 GLN A CA 1
ATOM 747 C C . GLN A 1 97 ? -9.648 10.896 -9.649 1.00 94.44 97 GLN A C 1
ATOM 749 O O . GLN A 1 97 ? -9.784 10.129 -10.606 1.00 94.44 97 GLN A O 1
ATOM 754 N N . LEU A 1 98 ? -9.153 12.130 -9.795 1.00 94.12 98 LEU A N 1
ATOM 755 C CA . LEU A 1 98 ? -8.691 12.654 -11.075 1.00 94.12 98 LEU A CA 1
ATOM 756 C C . LEU A 1 98 ? -7.527 11.824 -11.622 1.00 94.12 98 LEU A C 1
ATOM 758 O O . LEU A 1 98 ? -7.559 11.447 -12.789 1.00 94.12 98 LEU A O 1
ATOM 762 N N . ILE A 1 99 ? -6.522 11.510 -10.798 1.00 93.38 99 ILE A N 1
ATOM 763 C CA . ILE A 1 99 ? -5.395 10.663 -11.208 1.00 93.38 99 ILE A CA 1
ATOM 764 C C . ILE A 1 99 ? -5.915 9.310 -11.685 1.00 93.38 99 ILE A C 1
ATOM 766 O O . ILE A 1 99 ? -5.627 8.954 -12.824 1.00 93.38 99 ILE A O 1
ATOM 770 N N . ILE A 1 100 ? -6.714 8.609 -10.869 1.00 93.94 100 ILE A N 1
ATOM 771 C CA . ILE A 1 100 ? -7.301 7.298 -11.196 1.00 93.94 100 ILE A CA 1
ATOM 772 C C . ILE A 1 100 ? -8.066 7.363 -12.528 1.00 93.94 100 ILE A C 1
ATOM 774 O O . ILE A 1 100 ? -7.866 6.516 -13.394 1.00 93.94 100 ILE A O 1
ATOM 778 N N . SER A 1 101 ? -8.875 8.403 -12.737 1.00 93.00 101 SER A N 1
ATOM 779 C CA . SER A 1 101 ? -9.666 8.599 -13.965 1.00 93.00 101 SER A CA 1
ATOM 780 C C . SER A 1 101 ? -8.819 8.924 -15.199 1.00 93.00 101 SER A C 1
ATOM 782 O O . SER A 1 101 ? -9.220 8.658 -16.337 1.00 93.00 101 SER A O 1
ATOM 784 N N . LEU A 1 102 ? -7.658 9.547 -14.996 1.00 91.44 102 LEU A N 1
ATOM 785 C CA . LEU A 1 102 ? -6.741 9.917 -16.065 1.00 91.44 102 LEU A CA 1
ATOM 786 C C . LEU A 1 102 ? -5.802 8.774 -16.450 1.00 91.44 102 LEU A C 1
ATOM 788 O O . LEU A 1 102 ? -5.309 8.791 -17.577 1.00 91.44 102 LEU A O 1
ATOM 792 N N . LEU A 1 103 ? -5.569 7.787 -15.577 1.00 90.44 103 LEU A N 1
ATOM 793 C CA . LEU A 1 103 ? -4.687 6.660 -15.879 1.00 90.44 103 LEU A CA 1
ATOM 794 C C . LEU A 1 103 ? -5.154 5.933 -17.142 1.00 90.44 103 LEU A C 1
ATOM 796 O O . LEU A 1 103 ? -6.271 5.424 -17.237 1.00 90.44 103 LEU A O 1
ATOM 800 N N . ARG A 1 104 ? -4.266 5.870 -18.134 1.00 88.38 104 ARG A N 1
ATOM 801 C CA . ARG A 1 104 ? -4.520 5.198 -19.408 1.00 88.38 104 ARG A CA 1
ATOM 802 C C . ARG A 1 104 ? -3.315 4.353 -19.799 1.00 88.38 104 ARG A C 1
ATOM 804 O O . ARG A 1 104 ? -2.177 4.776 -19.564 1.00 88.38 104 ARG A O 1
ATOM 811 N N . PRO A 1 105 ? -3.539 3.179 -20.415 1.00 84.50 105 PRO A N 1
ATOM 812 C CA . PRO A 1 105 ? -2.442 2.435 -21.007 1.00 84.50 105 PRO A CA 1
ATOM 813 C C . PRO A 1 105 ? -1.856 3.257 -22.163 1.00 84.50 105 PRO A C 1
ATOM 815 O O . PRO A 1 105 ? -2.603 3.860 -22.942 1.00 84.50 105 PRO A O 1
ATOM 818 N N . ASN A 1 106 ? -0.529 3.295 -22.283 1.00 79.94 106 ASN A N 1
ATOM 819 C CA . ASN A 1 106 ? 0.131 3.951 -23.409 1.00 79.94 106 ASN A CA 1
ATOM 820 C C . ASN A 1 106 ? -0.041 3.118 -24.695 1.00 79.94 106 ASN A C 1
ATOM 822 O O . ASN A 1 106 ? 0.818 2.318 -25.048 1.00 79.94 106 ASN A O 1
ATOM 826 N N . ILE A 1 107 ? -1.185 3.240 -25.374 1.00 74.69 107 ILE A N 1
ATOM 827 C CA . ILE A 1 107 ? -1.469 2.465 -26.602 1.00 74.69 107 ILE A CA 1
ATOM 828 C C . ILE A 1 107 ? -0.821 3.117 -27.833 1.00 74.69 107 ILE A C 1
ATOM 830 O O . ILE A 1 107 ? -0.454 2.435 -28.788 1.00 74.69 107 ILE A O 1
ATOM 834 N N . VAL A 1 108 ? -0.682 4.443 -27.826 1.00 71.38 108 VAL A N 1
ATOM 835 C CA . VAL A 1 108 ? -0.159 5.236 -28.941 1.00 71.38 108 VAL A CA 1
ATOM 836 C C . VAL A 1 108 ? 0.911 6.151 -28.369 1.00 71.38 108 VAL A C 1
ATOM 838 O O . VAL A 1 108 ? 0.642 6.791 -27.361 1.00 71.38 108 VAL A O 1
ATOM 841 N N . GLN A 1 109 ? 2.088 6.230 -29.004 1.00 66.44 109 GLN A N 1
ATOM 842 C CA . GLN A 1 109 ? 3.212 7.113 -28.639 1.00 66.44 109 GLN A CA 1
ATOM 843 C C . GLN A 1 109 ? 2.859 8.610 -28.787 1.00 66.44 109 GLN A C 1
ATOM 845 O O . GLN A 1 109 ? 3.520 9.368 -29.495 1.00 66.44 109 GLN A O 1
ATOM 850 N N . THR A 1 110 ? 1.777 9.056 -28.162 1.00 61.97 110 THR A N 1
ATOM 851 C CA . THR A 1 110 ? 1.415 10.461 -28.053 1.00 61.97 110 THR A CA 1
ATOM 852 C C . THR A 1 110 ? 2.271 11.092 -26.964 1.00 61.97 110 THR A C 1
ATOM 854 O O . THR A 1 110 ? 2.462 10.516 -25.896 1.00 61.97 110 THR A O 1
ATOM 857 N N . SER A 1 111 ? 2.788 12.285 -27.238 1.00 58.88 111 SER A N 1
ATOM 858 C CA . SER A 1 111 ? 3.783 13.012 -26.440 1.00 58.88 111 SER A CA 1
ATOM 859 C C . SER A 1 111 ? 3.344 13.436 -25.029 1.00 58.88 111 SER A C 1
ATOM 861 O O . SER A 1 111 ? 4.147 14.021 -24.302 1.00 58.88 111 SER A O 1
ATOM 863 N N . ASP A 1 112 ? 2.119 13.122 -24.597 1.00 59.62 112 ASP A N 1
ATOM 864 C CA . ASP A 1 112 ? 1.627 13.414 -23.245 1.00 59.62 112 ASP A CA 1
ATOM 865 C C . ASP A 1 112 ? 2.082 12.338 -22.241 1.00 59.62 112 ASP A C 1
ATOM 867 O O . ASP A 1 112 ? 1.315 11.589 -21.635 1.00 59.62 112 ASP A O 1
ATOM 871 N N . ILE A 1 113 ? 3.402 12.298 -22.051 1.00 60.72 113 ILE A N 1
ATOM 872 C CA . ILE A 1 113 ? 4.180 11.287 -21.310 1.00 60.72 113 ILE A CA 1
ATOM 873 C C . ILE A 1 113 ? 3.801 11.207 -19.816 1.00 60.72 113 ILE A C 1
ATOM 875 O O . ILE A 1 113 ? 4.109 10.239 -19.124 1.00 60.72 113 ILE A O 1
ATOM 879 N N . ARG A 1 114 ? 3.127 12.226 -19.268 1.00 65.62 114 ARG A N 1
ATOM 880 C CA . ARG A 1 114 ? 2.883 12.314 -17.819 1.00 65.62 114 ARG A CA 1
ATOM 881 C C . ARG A 1 114 ? 1.698 11.497 -17.329 1.00 65.62 114 ARG A C 1
ATOM 883 O O . ARG A 1 114 ? 1.578 11.347 -16.121 1.00 65.62 114 ARG A O 1
ATOM 890 N N . ILE A 1 115 ? 0.843 10.968 -18.191 1.00 69.81 115 ILE A N 1
ATOM 891 C CA . ILE A 1 115 ? -0.359 10.240 -17.746 1.00 69.81 115 ILE A CA 1
ATOM 892 C C . ILE A 1 115 ? -0.419 8.840 -18.358 1.00 69.81 115 ILE A C 1
ATOM 894 O O . ILE A 1 115 ? -0.914 7.908 -17.727 1.00 69.81 115 ILE A O 1
ATOM 898 N N . ALA A 1 116 ? 0.166 8.672 -19.541 1.00 78.75 116 ALA A N 1
ATOM 899 C CA . ALA A 1 116 ? 0.372 7.364 -20.126 1.00 78.75 116 ALA A CA 1
ATOM 900 C C . ALA A 1 116 ? 1.324 6.533 -19.243 1.00 78.75 116 ALA A C 1
ATOM 902 O O . ALA A 1 116 ? 2.393 7.001 -18.836 1.00 78.75 116 ALA A O 1
ATOM 903 N N . LEU A 1 117 ? 0.906 5.313 -18.908 1.00 80.50 117 LEU A N 1
ATOM 904 C CA . LEU A 1 117 ? 1.739 4.329 -18.220 1.00 80.50 117 LEU A CA 1
ATOM 905 C C . LEU A 1 117 ? 2.268 3.342 -19.261 1.00 80.50 117 LEU A C 1
ATOM 907 O O . LEU A 1 117 ? 1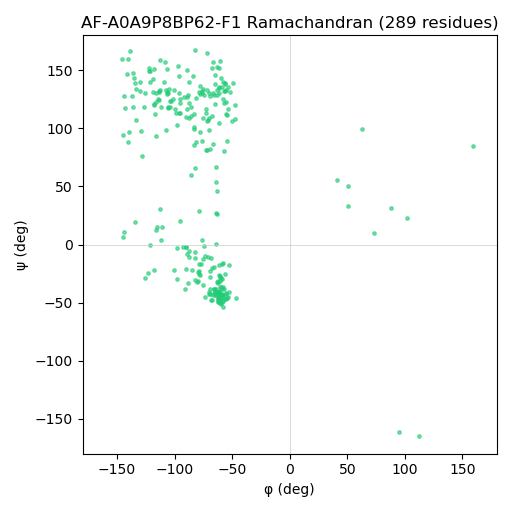.483 2.661 -19.923 1.00 80.50 117 LEU A O 1
ATOM 911 N N . ASP A 1 118 ? 3.589 3.313 -19.421 1.00 81.44 118 ASP A N 1
ATOM 912 C CA . ASP A 1 118 ? 4.298 2.411 -20.325 1.00 81.44 118 ASP A CA 1
ATOM 913 C C . ASP A 1 118 ? 5.499 1.789 -19.596 1.00 81.44 118 ASP A C 1
ATOM 915 O O . ASP A 1 118 ? 6.467 2.507 -19.318 1.00 81.44 118 ASP A O 1
ATOM 919 N N . PRO A 1 119 ? 5.441 0.497 -19.227 1.00 83.75 119 PRO A N 1
ATOM 920 C CA . PRO A 1 119 ? 4.313 -0.429 -19.393 1.00 83.75 119 PRO A CA 1
ATOM 921 C C . PRO A 1 119 ? 3.132 -0.128 -18.436 1.00 83.75 119 PRO A C 1
ATOM 923 O O . PRO A 1 119 ? 3.305 0.591 -17.445 1.00 83.75 119 PRO A O 1
ATOM 926 N N . PRO A 1 120 ? 1.922 -0.679 -18.681 1.00 87.12 120 PRO A N 1
ATOM 927 C CA . PRO A 1 120 ? 0.828 -0.612 -17.711 1.00 87.12 120 PRO A CA 1
ATOM 928 C C . PRO A 1 120 ? 1.239 -1.286 -16.387 1.00 87.12 120 PRO A C 1
ATOM 930 O O . PRO A 1 120 ? 1.945 -2.300 -16.406 1.00 87.12 120 PRO A O 1
ATOM 933 N N . PRO A 1 121 ? 0.817 -0.750 -15.229 1.00 91.94 121 PRO A N 1
ATOM 934 C CA . PRO A 1 121 ? 1.267 -1.250 -13.941 1.00 91.94 121 PRO A CA 1
ATOM 935 C C . PRO A 1 121 ? 0.646 -2.617 -13.635 1.00 91.94 121 PRO A C 1
ATOM 937 O O . PRO A 1 121 ? -0.570 -2.797 -13.737 1.00 91.94 121 PRO A O 1
ATOM 940 N N . SER A 1 122 ? 1.471 -3.572 -13.202 1.00 92.38 122 SER A N 1
ATOM 941 C CA . SER A 1 122 ? 1.012 -4.886 -12.722 1.00 92.38 122 SER A CA 1
ATOM 942 C C . SER A 1 122 ? 0.470 -4.843 -11.293 1.00 92.38 122 SER A C 1
ATOM 944 O O . SER A 1 122 ? -0.210 -5.779 -10.856 1.00 92.38 122 SER A O 1
ATOM 946 N N . LEU A 1 123 ? 0.789 -3.772 -10.567 1.00 95.44 123 LEU A N 1
ATOM 947 C CA . LEU A 1 123 ? 0.396 -3.524 -9.191 1.00 95.44 123 LEU A CA 1
ATOM 948 C C . LEU A 1 123 ? 0.125 -2.028 -8.996 1.00 95.44 123 LEU A C 1
ATOM 950 O O . LEU A 1 123 ? 0.977 -1.193 -9.311 1.00 95.44 123 LEU A O 1
ATOM 954 N N . ILE A 1 124 ? -1.045 -1.710 -8.446 1.00 96.69 124 ILE A N 1
ATOM 955 C CA . ILE A 1 124 ? -1.346 -0.398 -7.871 1.00 96.69 124 ILE A CA 1
ATOM 956 C C . ILE A 1 124 ? -1.340 -0.542 -6.352 1.00 96.69 124 ILE A C 1
ATOM 958 O O . ILE A 1 124 ? -1.984 -1.444 -5.814 1.00 96.69 124 ILE A O 1
ATOM 962 N N . VAL A 1 125 ? -0.620 0.345 -5.670 1.00 97.69 125 VAL A N 1
ATOM 963 C CA . VAL A 1 125 ? -0.578 0.412 -4.209 1.00 97.69 125 VAL A CA 1
ATOM 964 C C . VAL A 1 125 ? -1.113 1.761 -3.744 1.00 97.69 125 VAL A C 1
ATOM 966 O O . VAL A 1 125 ? -0.550 2.791 -4.110 1.00 97.69 125 VAL A O 1
ATOM 969 N N . LEU A 1 126 ? -2.182 1.759 -2.948 1.00 97.69 126 LEU A N 1
ATOM 970 C CA . LEU A 1 126 ? -2.684 2.951 -2.258 1.00 97.69 126 LEU A CA 1
ATOM 971 C C . LEU A 1 126 ? -2.126 2.980 -0.836 1.00 97.69 126 LEU A C 1
ATOM 973 O O . LEU A 1 126 ? -2.221 1.980 -0.127 1.00 97.69 126 LEU A O 1
ATOM 977 N N . VAL A 1 127 ? -1.557 4.110 -0.422 1.00 97.56 127 VAL A N 1
ATOM 978 C CA . VAL A 1 127 ? -1.024 4.298 0.935 1.00 97.56 127 VAL A CA 1
ATOM 979 C C . VAL A 1 127 ? -1.816 5.391 1.635 1.00 97.56 127 VAL A C 1
ATOM 981 O O . VAL A 1 127 ? -1.889 6.508 1.128 1.00 97.56 127 VAL A O 1
ATOM 984 N N . ASP A 1 128 ? -2.398 5.033 2.774 1.00 96.00 128 ASP A N 1
ATOM 985 C CA . ASP A 1 128 ? -3.203 5.839 3.692 1.00 96.00 128 ASP A CA 1
ATOM 986 C C . ASP A 1 128 ? -4.350 6.639 3.035 1.00 96.00 128 ASP A C 1
ATOM 988 O O . ASP A 1 128 ? -4.470 7.842 3.276 1.00 96.00 128 ASP A O 1
ATOM 992 N N . PRO A 1 129 ? -5.224 6.025 2.207 1.00 95.75 129 PRO A N 1
ATOM 993 C CA . PRO A 1 129 ? -6.329 6.744 1.562 1.00 95.75 129 PRO A CA 1
ATOM 994 C C . PRO A 1 129 ? -7.321 7.377 2.547 1.00 95.75 129 PRO A C 1
ATOM 996 O O . PRO A 1 129 ? -7.897 8.416 2.215 1.00 95.75 129 PRO A O 1
ATOM 999 N N . SER A 1 130 ? -7.477 6.835 3.761 1.00 94.88 130 SER A N 1
ATOM 1000 C CA . SER A 1 130 ? -8.333 7.432 4.799 1.00 94.88 130 SER A CA 1
ATOM 1001 C C . SER A 1 130 ? -7.902 8.848 5.199 1.00 94.88 130 SER A C 1
ATOM 1003 O O . SER A 1 130 ? -8.756 9.681 5.500 1.00 94.88 130 SER A O 1
ATOM 1005 N N . THR A 1 131 ? -6.609 9.182 5.086 1.00 93.31 131 THR A N 1
ATOM 1006 C CA . THR A 1 131 ? -6.102 10.540 5.377 1.00 93.31 131 THR A CA 1
ATOM 1007 C C . THR A 1 131 ? -6.701 11.612 4.460 1.00 93.31 131 THR A C 1
ATOM 1009 O O . THR A 1 131 ? -6.796 12.775 4.848 1.00 93.31 131 THR A O 1
ATOM 1012 N N . LEU A 1 132 ? -7.129 11.244 3.245 1.00 92.38 132 LEU A N 1
ATOM 1013 C CA . LEU A 1 132 ? -7.744 12.180 2.299 1.00 92.38 132 LEU A CA 1
ATOM 1014 C C . LEU A 1 132 ? -9.212 12.459 2.624 1.00 92.38 132 LEU A C 1
ATOM 1016 O O . LEU A 1 132 ? -9.730 13.503 2.221 1.00 92.38 132 LEU A O 1
ATOM 1020 N N . LEU A 1 133 ? -9.876 11.538 3.326 1.00 91.62 133 LEU A N 1
ATOM 1021 C CA . LEU A 1 133 ? -11.310 11.601 3.602 1.00 91.62 133 LEU A CA 1
ATOM 1022 C C . LEU A 1 133 ? -11.647 12.641 4.679 1.00 91.62 133 LEU A C 1
ATOM 1024 O O . LEU A 1 133 ? -12.664 13.317 4.562 1.00 91.62 133 LEU A O 1
ATOM 1028 N N . GLY A 1 134 ? -10.776 12.819 5.678 1.00 81.50 134 GLY A N 1
ATOM 1029 C CA . GLY A 1 134 ? -11.020 13.684 6.841 1.00 81.50 134 GLY A CA 1
ATOM 1030 C C . GLY A 1 134 ? -10.883 15.194 6.604 1.00 81.50 134 GLY A C 1
ATOM 1031 O O . GLY A 1 134 ? -10.955 15.964 7.557 1.00 81.50 134 GLY A O 1
ATOM 1032 N N . THR A 1 135 ? -10.641 15.644 5.368 1.00 79.75 135 THR A N 1
ATOM 1033 C CA . THR A 1 135 ? -10.403 17.074 5.082 1.00 79.75 135 THR A CA 1
ATOM 1034 C C . THR A 1 135 ? -11.684 17.905 4.982 1.00 79.75 135 THR A C 1
ATOM 1036 O O . THR A 1 135 ? -11.669 19.073 5.363 1.00 79.75 135 THR A O 1
ATOM 1039 N N . GLU A 1 136 ? -12.786 17.322 4.500 1.00 80.00 136 GLU A N 1
ATOM 1040 C CA . GLU A 1 136 ? -14.052 18.040 4.253 1.00 80.00 136 GLU A CA 1
ATOM 1041 C C . GLU A 1 136 ? -15.255 17.450 5.007 1.00 80.00 136 GLU A C 1
ATOM 1043 O O . GLU A 1 136 ? -16.223 18.157 5.284 1.00 80.00 136 GLU A O 1
ATOM 1048 N N . SER A 1 137 ? -15.203 16.166 5.360 1.00 85.38 137 SER A N 1
ATOM 1049 C CA . SER A 1 137 ? -16.284 15.426 6.017 1.00 85.38 137 SER A CA 1
ATOM 1050 C C . SER A 1 137 ? -15.704 14.391 6.982 1.00 85.38 137 SER A C 1
ATOM 1052 O O . SER A 1 137 ? -14.550 13.996 6.790 1.00 85.38 137 SER A O 1
ATOM 1054 N N . PRO A 1 138 ? -16.470 13.900 7.977 1.00 88.81 138 PRO A N 1
ATOM 1055 C CA . PRO A 1 138 ? -16.039 12.742 8.750 1.00 88.81 138 PRO A CA 1
ATOM 1056 C C . PRO A 1 138 ? -15.693 11.591 7.794 1.00 88.81 138 PRO A C 1
ATOM 1058 O O . PRO A 1 138 ? -16.405 11.373 6.804 1.00 88.81 138 PRO A O 1
ATOM 1061 N N . PRO A 1 139 ? -14.570 10.896 8.013 1.00 91.38 139 PRO A N 1
ATOM 1062 C CA . PRO A 1 139 ? -14.125 9.865 7.101 1.00 91.38 139 PRO A CA 1
ATOM 1063 C C . PRO A 1 139 ? -15.045 8.647 7.247 1.00 91.38 139 PRO A C 1
ATOM 1065 O O . PRO A 1 139 ? -15.127 8.035 8.306 1.00 91.38 139 PRO A O 1
ATOM 1068 N N . THR A 1 140 ? -15.770 8.307 6.177 1.00 93.88 140 THR A N 1
ATOM 1069 C CA . THR A 1 140 ? -16.739 7.201 6.198 1.00 93.88 140 THR A CA 1
ATOM 1070 C C . THR A 1 140 ? -16.234 5.984 5.438 1.00 93.88 140 THR A C 1
ATOM 1072 O O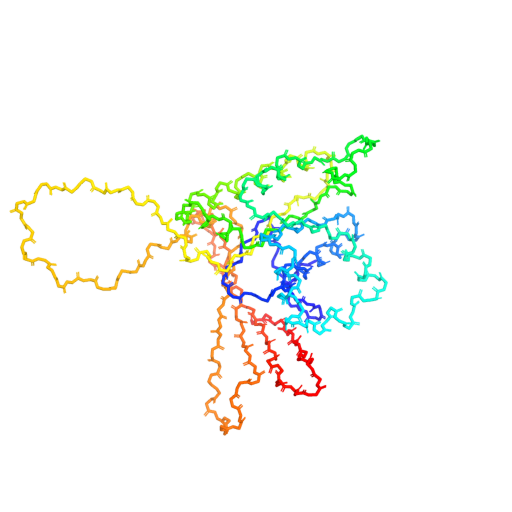 . THR A 1 140 ? -15.530 6.102 4.427 1.00 93.88 140 THR A O 1
ATOM 1075 N N . ILE A 1 141 ? -16.678 4.802 5.864 1.00 93.88 141 ILE A N 1
ATOM 1076 C CA . ILE A 1 141 ? -16.385 3.534 5.174 1.00 93.88 141 ILE A CA 1
ATOM 1077 C C . ILE A 1 141 ? -16.917 3.550 3.738 1.00 93.88 141 ILE A C 1
ATOM 1079 O O . ILE A 1 141 ? -16.264 3.044 2.829 1.00 93.88 141 ILE A O 1
ATOM 1083 N N . SER A 1 142 ? -18.074 4.170 3.499 1.00 93.81 142 SER A N 1
ATOM 1084 C CA . SER A 1 142 ? -18.656 4.293 2.158 1.00 93.81 142 SER A CA 1
ATOM 1085 C C . SER A 1 142 ? -17.742 5.068 1.208 1.00 93.81 142 SER A C 1
ATOM 1087 O O . SER A 1 142 ? -17.508 4.624 0.082 1.00 93.81 142 SER A O 1
ATOM 1089 N N . SER A 1 143 ? -17.182 6.193 1.665 1.00 93.62 143 SER A N 1
ATOM 1090 C CA . SER A 1 143 ? -16.228 6.984 0.878 1.00 93.62 143 SER A CA 1
ATOM 1091 C C . SER A 1 143 ? -14.935 6.209 0.617 1.00 93.62 143 SER A C 1
ATOM 1093 O O . SER A 1 143 ? -14.418 6.236 -0.499 1.00 93.62 143 SER A O 1
ATOM 1095 N N . PHE A 1 144 ? -14.441 5.466 1.611 1.00 95.56 144 PHE A N 1
ATOM 1096 C CA . PHE A 1 144 ? -13.289 4.580 1.439 1.00 95.56 144 PHE A CA 1
ATOM 1097 C C . PHE A 1 144 ? -13.561 3.501 0.379 1.00 95.56 144 PHE A C 1
ATOM 1099 O O . PHE A 1 144 ? -12.787 3.344 -0.566 1.00 95.56 144 PHE A O 1
ATOM 1106 N N . LEU A 1 145 ? -14.687 2.788 0.480 1.00 95.44 145 LEU A N 1
ATOM 1107 C CA . LEU A 1 145 ? -15.067 1.733 -0.465 1.00 95.44 145 LEU A CA 1
ATOM 1108 C C . LEU A 1 145 ? -15.270 2.262 -1.889 1.00 95.44 145 LEU A C 1
ATOM 1110 O O . LEU A 1 145 ? -14.964 1.549 -2.847 1.00 95.44 145 LEU A O 1
ATOM 1114 N N . LEU A 1 146 ? -15.725 3.507 -2.047 1.00 94.75 146 LEU A N 1
ATOM 1115 C CA . LEU A 1 146 ? -15.809 4.155 -3.355 1.00 94.75 146 LEU A CA 1
ATOM 1116 C C . LEU A 1 146 ? -14.423 4.291 -4.005 1.00 94.75 146 LEU A C 1
ATOM 1118 O O . LEU A 1 146 ? -14.266 3.906 -5.163 1.00 94.75 146 LEU A O 1
ATOM 1122 N N . ILE A 1 147 ? -13.403 4.732 -3.256 1.00 95.25 147 ILE A N 1
ATOM 1123 C CA . ILE A 1 147 ? -12.012 4.798 -3.747 1.00 95.25 147 ILE A CA 1
ATOM 1124 C C . ILE A 1 147 ? -11.528 3.409 -4.172 1.00 95.25 147 ILE A C 1
ATOM 1126 O O . ILE A 1 147 ? -10.908 3.255 -5.230 1.00 95.25 147 ILE A O 1
ATOM 1130 N N . VAL A 1 148 ? -11.821 2.381 -3.366 1.00 95.75 148 VAL A N 1
ATOM 1131 C CA . VAL A 1 148 ? -11.472 0.991 -3.694 1.00 95.75 148 VAL A CA 1
ATOM 1132 C C . VAL A 1 148 ? -12.126 0.578 -5.012 1.00 95.75 148 VAL A C 1
ATOM 1134 O O . VAL A 1 148 ? -11.443 0.073 -5.905 1.00 95.75 148 VAL A O 1
ATOM 1137 N N . ALA A 1 149 ? -13.428 0.821 -5.165 1.00 95.69 149 ALA A N 1
ATOM 1138 C CA . ALA A 1 149 ? -14.183 0.463 -6.360 1.00 95.69 149 ALA A CA 1
ATOM 1139 C C . ALA A 1 149 ? -13.667 1.185 -7.616 1.00 95.69 149 ALA A C 1
ATOM 1141 O O . ALA A 1 149 ? -13.438 0.537 -8.641 1.00 95.69 149 ALA A O 1
ATOM 1142 N N . GLU A 1 150 ? -13.419 2.495 -7.534 1.00 95.75 150 GLU A N 1
ATOM 1143 C CA . GLU A 1 150 ? -12.853 3.297 -8.627 1.00 95.75 150 GLU A CA 1
ATOM 1144 C C . GLU A 1 150 ? -11.462 2.796 -9.030 1.00 95.75 150 GLU A C 1
ATOM 1146 O O . GLU A 1 150 ? -11.171 2.620 -10.216 1.00 95.75 150 GLU A O 1
ATOM 1151 N N . THR A 1 151 ? -10.617 2.484 -8.045 1.00 95.62 151 THR A N 1
ATOM 1152 C CA . THR A 1 151 ? -9.270 1.957 -8.289 1.00 95.62 151 THR A CA 1
ATOM 1153 C C . THR A 1 151 ? -9.327 0.589 -8.962 1.00 95.62 151 THR A C 1
ATOM 1155 O O . THR A 1 151 ? -8.603 0.351 -9.928 1.00 95.62 151 THR A O 1
ATOM 1158 N N . VAL A 1 152 ? -10.216 -0.304 -8.514 1.00 94.19 152 VAL A N 1
ATOM 1159 C CA . VAL A 1 152 ? -10.433 -1.616 -9.146 1.00 94.19 152 VAL A CA 1
ATOM 1160 C C . VAL A 1 152 ? -10.951 -1.461 -10.579 1.00 94.19 152 VAL A C 1
ATOM 1162 O O . VAL A 1 152 ? -10.483 -2.165 -11.476 1.00 94.19 152 VAL A O 1
ATOM 1165 N N . ALA A 1 153 ? -11.882 -0.538 -10.824 1.00 94.50 153 ALA A N 1
ATOM 1166 C CA . ALA A 1 153 ? -12.398 -0.267 -12.164 1.00 94.50 153 ALA A CA 1
ATOM 1167 C C . ALA A 1 153 ? -11.294 0.246 -13.104 1.00 94.50 153 ALA A C 1
ATOM 1169 O O . ALA A 1 153 ? -11.123 -0.287 -14.204 1.00 94.50 153 ALA A O 1
ATOM 1170 N N . CYS A 1 154 ? -10.492 1.210 -12.647 1.00 93.50 154 CYS A N 1
ATOM 1171 C CA . CYS A 1 154 ? -9.321 1.708 -13.368 1.00 93.50 154 CYS A CA 1
ATOM 1172 C C . CYS A 1 154 ? -8.316 0.589 -13.658 1.00 93.50 154 CYS A C 1
ATOM 1174 O O . CYS A 1 154 ? -7.811 0.456 -14.771 1.00 93.50 154 CYS A O 1
ATOM 1176 N N . LEU A 1 155 ? -8.040 -0.254 -12.668 1.00 92.19 155 LEU A N 1
ATOM 1177 C CA . LEU A 1 155 ? -7.104 -1.359 -12.797 1.00 92.19 155 LEU A CA 1
ATOM 1178 C C . LEU A 1 155 ? -7.559 -2.370 -13.865 1.00 92.19 155 LEU A C 1
ATOM 1180 O O . LEU A 1 155 ? -6.757 -2.792 -14.700 1.00 92.19 155 LEU A O 1
ATOM 118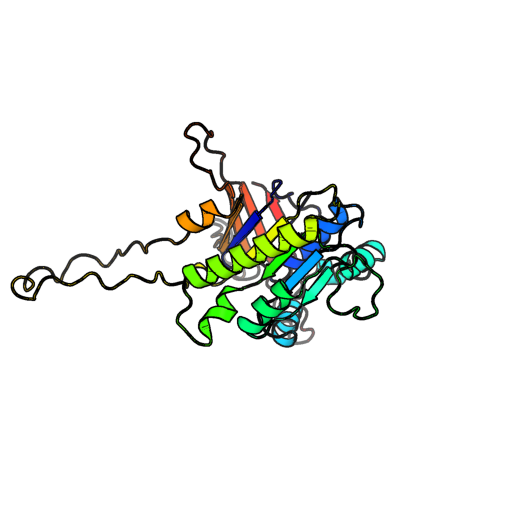4 N N . ASN A 1 156 ? -8.851 -2.702 -13.900 1.00 91.38 156 ASN A N 1
ATOM 1185 C CA . ASN A 1 156 ? -9.431 -3.540 -14.951 1.00 91.38 156 ASN A CA 1
ATOM 1186 C C . ASN A 1 156 ? -9.328 -2.874 -16.331 1.00 91.38 156 ASN A C 1
ATOM 1188 O O . ASN A 1 156 ? -8.982 -3.533 -17.313 1.00 91.38 156 ASN A O 1
ATOM 1192 N N . PHE A 1 157 ? -9.571 -1.562 -16.407 1.00 91.62 157 PHE A N 1
ATOM 1193 C CA . PHE A 1 157 ? -9.434 -0.792 -17.642 1.00 91.62 157 PHE A CA 1
ATOM 1194 C C . PHE A 1 157 ? -7.996 -0.818 -18.184 1.00 91.62 157 PHE A C 1
ATOM 1196 O O . PHE A 1 157 ? -7.794 -1.150 -19.355 1.00 91.62 157 PHE A O 1
ATOM 1203 N N . LEU A 1 158 ? -6.994 -0.570 -17.332 1.00 88.44 158 LEU A N 1
ATOM 1204 C CA . LEU A 1 158 ? -5.570 -0.606 -17.697 1.00 88.44 158 LEU A CA 1
ATOM 1205 C C . LEU A 1 158 ? -5.126 -1.973 -18.245 1.00 88.44 158 LEU A C 1
ATOM 1207 O O . LEU A 1 158 ? -4.225 -2.034 -19.079 1.00 88.44 158 LEU A O 1
ATOM 1211 N N . ASN A 1 159 ? -5.768 -3.063 -17.812 1.00 86.25 159 ASN A N 1
ATOM 1212 C CA . ASN A 1 159 ? -5.391 -4.433 -18.180 1.00 86.25 159 ASN A CA 1
ATOM 1213 C C . ASN A 1 159 ? -6.204 -5.031 -19.329 1.00 86.25 159 ASN A C 1
ATOM 1215 O O . ASN A 1 159 ? -5.878 -6.114 -19.812 1.00 86.25 159 ASN A O 1
ATOM 1219 N N . SER A 1 160 ? -7.198 -4.308 -19.846 1.00 86.81 160 SER A N 1
ATOM 1220 C CA . SER A 1 160 ? -7.949 -4.723 -21.040 1.00 86.81 160 SER A CA 1
ATOM 1221 C C . SER A 1 160 ? -7.061 -4.922 -22.289 1.00 86.81 160 SER A C 1
ATOM 1223 O O . SER A 1 160 ? -7.467 -5.576 -23.247 1.00 86.81 160 SER A O 1
ATOM 1225 N N . GLY A 1 161 ? -5.832 -4.388 -22.275 1.00 74.62 161 GLY A N 1
ATOM 1226 C CA . GLY A 1 161 ? -4.945 -4.241 -23.428 1.00 74.62 161 GLY A CA 1
ATOM 1227 C C . GLY A 1 161 ? -3.884 -5.321 -23.693 1.00 74.62 161 GLY A C 1
ATOM 1228 O O . GLY A 1 161 ? -2.981 -5.005 -24.462 1.00 74.62 161 GLY A O 1
ATOM 1229 N N . LYS A 1 162 ? -3.994 -6.560 -23.166 1.00 64.69 162 LYS A N 1
ATOM 1230 C CA . LYS A 1 162 ? -3.118 -7.751 -23.432 1.00 64.69 162 LYS A CA 1
ATOM 1231 C C . LYS A 1 162 ? -2.060 -8.119 -22.368 1.00 64.69 162 LYS A C 1
ATOM 1233 O O . LYS A 1 162 ? -1.091 -8.804 -22.700 1.00 64.69 162 LYS A O 1
ATOM 1238 N N . SER A 1 163 ? -2.201 -7.734 -21.101 1.00 65.44 163 SER A N 1
ATOM 1239 C CA . SER A 1 163 ? -1.306 -8.282 -20.069 1.00 65.44 163 SER A CA 1
ATOM 1240 C C . SER A 1 163 ? -1.630 -9.764 -19.818 1.00 65.44 163 SER A C 1
ATOM 1242 O O . SER A 1 163 ? -2.779 -10.151 -19.626 1.00 65.44 163 SER A O 1
ATOM 1244 N N . SER A 1 164 ? -0.608 -10.624 -19.825 1.00 73.38 164 SER A N 1
ATOM 1245 C CA . SER A 1 164 ? -0.741 -12.046 -19.459 1.00 73.38 164 SER A CA 1
ATOM 1246 C C . SER A 1 164 ? -0.989 -12.250 -17.962 1.00 73.38 164 SER A C 1
ATOM 1248 O O . SER A 1 164 ? -1.293 -13.359 -17.524 1.00 73.38 164 SER A O 1
ATOM 1250 N N . ARG A 1 165 ? -0.838 -11.186 -17.167 1.00 81.56 165 ARG A N 1
ATOM 1251 C CA . ARG A 1 165 ? -0.921 -11.211 -15.713 1.00 81.56 165 ARG A CA 1
ATOM 1252 C C . ARG A 1 165 ? -2.140 -10.430 -15.251 1.00 81.56 165 ARG A C 1
ATOM 1254 O O . ARG A 1 165 ? -2.340 -9.291 -15.664 1.00 81.56 165 ARG A O 1
ATOM 1261 N N . SER A 1 166 ? -2.916 -11.039 -14.359 1.00 86.94 166 SER A N 1
ATOM 1262 C CA . SER A 1 166 ? -4.004 -10.351 -13.677 1.00 86.94 166 SER A CA 1
ATOM 1263 C C . SER A 1 166 ? -3.430 -9.197 -12.857 1.00 86.94 166 SER A C 1
ATOM 1265 O O . SER A 1 166 ? -2.470 -9.404 -12.101 1.00 86.94 166 SER A O 1
ATOM 1267 N N . PRO A 1 167 ? -3.985 -7.991 -12.981 1.00 90.31 167 PRO A N 1
ATOM 1268 C CA . PRO A 1 167 ? -3.510 -6.893 -12.175 1.00 90.31 167 PRO A CA 1
ATOM 1269 C C . PRO A 1 167 ? -3.793 -7.082 -10.697 1.00 90.31 167 PRO A C 1
ATOM 1271 O O . PRO A 1 167 ? -4.729 -7.785 -10.313 1.00 90.31 167 PRO A O 1
ATOM 1274 N N . ARG A 1 168 ? -3.001 -6.390 -9.879 1.00 95.50 168 ARG A N 1
ATOM 1275 C CA . ARG A 1 168 ? -3.151 -6.406 -8.430 1.00 95.50 168 ARG A CA 1
ATOM 1276 C C . ARG A 1 168 ? -3.381 -5.038 -7.834 1.00 95.50 168 ARG A C 1
ATOM 1278 O O . ARG A 1 168 ? -2.859 -4.035 -8.319 1.00 95.50 168 ARG A O 1
ATOM 1285 N N . LEU A 1 169 ? -4.119 -5.050 -6.737 1.00 97.31 169 LEU A N 1
ATOM 1286 C CA . LEU A 1 169 ? -4.322 -3.918 -5.855 1.00 97.31 169 LEU A CA 1
ATOM 1287 C C . LEU A 1 169 ? -3.777 -4.275 -4.475 1.00 97.31 169 LEU A C 1
ATOM 1289 O O . LEU A 1 169 ? -4.098 -5.333 -3.937 1.00 97.31 169 LEU A O 1
ATOM 1293 N N . ALA A 1 170 ? -2.983 -3.386 -3.898 1.00 98.00 170 ALA A N 1
ATOM 1294 C CA . ALA A 1 170 ? -2.706 -3.397 -2.473 1.00 98.00 170 ALA A CA 1
ATOM 1295 C C . ALA A 1 170 ? -3.128 -2.060 -1.867 1.00 98.00 170 ALA A C 1
ATOM 1297 O O . ALA A 1 170 ? -2.920 -1.010 -2.473 1.00 98.00 170 ALA A O 1
ATOM 1298 N N . ILE A 1 171 ? -3.718 -2.086 -0.683 1.00 97.94 171 ILE A N 1
ATOM 1299 C CA . ILE A 1 171 ? -4.024 -0.877 0.075 1.00 97.94 171 ILE A CA 1
ATOM 1300 C C . ILE A 1 171 ? -3.412 -1.026 1.454 1.00 97.94 171 ILE A C 1
ATOM 1302 O O . ILE A 1 171 ? -3.607 -2.046 2.109 1.00 97.94 171 ILE A O 1
ATOM 1306 N N . PHE A 1 172 ? -2.679 -0.007 1.867 1.00 98.06 172 PHE A N 1
ATOM 1307 C CA . PHE A 1 172 ? -2.127 0.126 3.199 1.00 98.06 172 PHE A CA 1
ATOM 1308 C C . PHE A 1 172 ? -2.816 1.304 3.872 1.00 98.06 172 PHE A C 1
ATOM 1310 O O . PHE A 1 172 ? -2.812 2.388 3.299 1.00 98.06 172 PHE A O 1
ATOM 1317 N N . ASP A 1 173 ? -3.425 1.109 5.038 1.00 97.19 173 ASP A N 1
ATOM 1318 C CA . ASP A 1 173 ? -4.146 2.184 5.719 1.00 97.19 173 ASP A CA 1
ATOM 1319 C C . ASP A 1 173 ? -3.986 2.131 7.242 1.00 97.19 173 ASP A C 1
ATOM 1321 O O . ASP A 1 173 ? -4.384 1.173 7.906 1.00 97.19 173 ASP A O 1
ATOM 1325 N N . ARG A 1 174 ? -3.379 3.175 7.805 1.00 95.81 174 ARG A N 1
ATOM 1326 C CA . ARG A 1 174 ? -3.142 3.297 9.251 1.00 95.81 174 ARG A CA 1
ATOM 1327 C C . ARG A 1 174 ? -4.376 3.706 10.045 1.00 95.81 174 ARG A C 1
ATOM 1329 O O . ARG A 1 174 ? -4.433 3.393 11.228 1.00 95.81 174 ARG A O 1
ATOM 1336 N N . GLN A 1 175 ? -5.318 4.403 9.416 1.00 94.50 175 GLN A N 1
ATOM 1337 C CA . GLN A 1 175 ? -6.467 5.045 10.065 1.00 94.50 175 GLN A CA 1
ATOM 1338 C C . GLN A 1 175 ? -7.788 4.362 9.712 1.00 94.50 175 GLN A C 1
ATOM 1340 O O . GLN A 1 175 ? -8.859 4.914 9.932 1.00 94.50 175 GLN A O 1
ATOM 1345 N N . PHE A 1 176 ? -7.733 3.149 9.164 1.00 94.44 176 PHE A N 1
ATOM 1346 C CA . PHE A 1 176 ? -8.938 2.425 8.780 1.00 94.44 176 PHE A CA 1
ATOM 1347 C C . PHE A 1 176 ? -9.910 2.209 9.951 1.00 94.44 176 PHE A C 1
ATOM 1349 O O . PHE A 1 176 ? -11.121 2.286 9.768 1.00 94.44 176 PHE A O 1
ATOM 1356 N N . ASP A 1 177 ? -9.383 1.967 11.152 1.00 93.12 177 ASP A N 1
ATOM 1357 C CA . ASP A 1 177 ? -10.200 1.758 12.352 1.00 93.12 177 ASP A CA 1
ATOM 1358 C C . ASP A 1 177 ? -10.839 3.069 12.871 1.00 93.12 177 ASP A C 1
ATOM 1360 O O . ASP A 1 177 ? -11.710 3.023 13.732 1.00 93.12 177 ASP A O 1
ATOM 1364 N N . GLU A 1 178 ? -10.440 4.230 12.334 1.00 92.94 178 GLU A N 1
ATOM 1365 C CA . GLU A 1 178 ? -11.026 5.548 12.635 1.00 92.94 178 GLU A CA 1
ATOM 1366 C C . GLU A 1 178 ? -12.197 5.896 11.694 1.00 92.94 178 GLU A C 1
ATOM 1368 O O . GLU A 1 178 ? -12.802 6.960 11.829 1.00 92.94 178 GLU A O 1
ATOM 1373 N N . LEU A 1 179 ? -12.513 5.036 10.717 1.00 92.12 179 LEU A N 1
ATOM 1374 C CA . LEU A 1 179 ? -13.602 5.279 9.774 1.00 92.12 179 LEU A CA 1
ATOM 1375 C C . LEU A 1 179 ? -14.966 5.057 10.427 1.00 92.12 179 LEU A C 1
ATOM 1377 O O . LEU A 1 179 ? -15.259 3.987 10.961 1.00 92.12 179 LEU A O 1
ATOM 1381 N N . GLU A 1 180 ? -15.847 6.042 10.289 1.00 90.62 180 GLU A N 1
ATOM 1382 C CA . GLU A 1 180 ? -17.200 5.974 10.825 1.00 90.62 180 GLU A CA 1
ATOM 1383 C C . GLU A 1 180 ? -18.153 5.244 9.867 1.00 90.62 180 GLU A C 1
ATOM 1385 O O . GLU A 1 180 ? -18.100 5.371 8.632 1.00 90.62 180 GLU A O 1
ATOM 1390 N N . PHE A 1 181 ? -19.097 4.505 10.448 1.00 86.31 181 PHE A N 1
ATOM 1391 C CA . PHE A 1 181 ? -20.291 4.077 9.736 1.00 86.31 181 PHE A CA 1
ATOM 1392 C C . PHE A 1 181 ? -21.273 5.237 9.678 1.00 86.31 181 PHE A C 1
ATOM 1394 O O . PHE A 1 181 ? -21.600 5.836 10.700 1.00 86.31 181 PHE A O 1
ATOM 1401 N N . VAL A 1 182 ? -21.812 5.516 8.489 1.00 81.25 182 VAL A N 1
ATOM 1402 C CA . VAL A 1 182 ? -22.965 6.413 8.364 1.00 81.25 182 VAL A CA 1
ATOM 1403 C C . VAL A 1 182 ? -24.183 5.674 8.906 1.00 81.25 182 VAL A C 1
ATOM 1405 O O . VAL A 1 182 ? -24.953 5.069 8.158 1.00 81.25 182 VAL A O 1
ATOM 1408 N N . VAL A 1 183 ? -24.336 5.679 10.226 1.00 77.62 183 VAL A N 1
ATOM 1409 C CA . VAL A 1 183 ? -25.552 5.207 10.871 1.00 77.62 183 VAL A CA 1
ATOM 1410 C C . VAL A 1 183 ? -26.607 6.257 10.568 1.00 77.62 183 VAL A C 1
ATOM 1412 O O . VAL A 1 183 ? -26.564 7.376 11.076 1.00 77.62 183 VAL A O 1
ATOM 1415 N N . SER A 1 184 ? -27.538 5.922 9.674 1.00 74.19 184 SER A N 1
ATOM 1416 C CA . SER A 1 184 ? -28.732 6.748 9.517 1.00 74.19 184 SER A CA 1
ATOM 1417 C C . SER A 1 184 ? -29.415 6.788 10.882 1.00 74.19 184 SER A C 1
ATOM 1419 O O . SER A 1 184 ? -29.641 5.708 11.435 1.00 74.19 184 SER A O 1
ATOM 1421 N N . PRO A 1 185 ? -29.699 7.973 11.453 1.00 73.25 185 PRO A N 1
ATOM 1422 C CA . PRO A 1 185 ? -30.348 8.053 12.750 1.00 73.25 185 PRO A CA 1
ATOM 1423 C C . PRO A 1 185 ? -31.623 7.223 12.672 1.00 73.25 185 PRO A C 1
ATOM 1425 O O . PRO A 1 185 ? -32.500 7.493 11.846 1.00 73.25 185 PRO A O 1
ATOM 1428 N N . SER A 1 186 ? -31.683 6.156 13.471 1.00 76.56 186 SER A N 1
ATOM 1429 C CA . SER A 1 186 ? -32.906 5.375 13.583 1.00 76.56 186 SER A CA 1
ATOM 1430 C C . SER A 1 186 ? -33.997 6.349 14.022 1.00 76.56 186 SER A C 1
ATOM 1432 O O . SER A 1 186 ? -33.739 7.121 14.949 1.00 76.56 186 SER A O 1
ATOM 1434 N N . PRO A 1 187 ? -35.180 6.362 13.381 1.00 79.06 187 PRO A N 1
ATOM 1435 C CA . PRO A 1 187 ? -36.284 7.182 13.856 1.00 79.06 187 PRO A CA 1
ATOM 1436 C C . PRO A 1 187 ? -36.522 6.812 15.320 1.00 79.06 187 PRO A C 1
ATOM 1438 O O . PRO A 1 187 ? -36.858 5.663 15.618 1.00 79.06 187 PRO A O 1
ATOM 1441 N N . GLN A 1 188 ? -36.225 7.737 16.237 1.00 77.38 188 GLN A N 1
ATOM 1442 C CA . GLN A 1 188 ? -36.473 7.493 17.649 1.00 77.38 188 GLN A CA 1
ATOM 1443 C C . GLN A 1 188 ? -37.992 7.388 17.827 1.00 77.38 188 GLN A C 1
ATOM 1445 O O . GLN A 1 188 ? -38.711 8.240 17.302 1.00 77.38 188 GLN A O 1
ATOM 1450 N N . PRO A 1 189 ? -38.502 6.330 18.480 1.00 75.81 189 PRO A N 1
ATOM 1451 C CA . PRO A 1 189 ? -39.895 6.315 18.899 1.00 75.81 189 PRO A CA 1
ATOM 1452 C C . PRO A 1 189 ? -40.121 7.476 19.877 1.00 75.81 189 PRO A C 1
ATOM 1454 O O . PRO A 1 189 ? -39.275 7.704 20.739 1.00 75.81 189 PRO A O 1
ATOM 1457 N N . ASP A 1 190 ? -41.226 8.207 19.707 1.00 78.12 190 ASP A N 1
ATOM 1458 C CA . ASP A 1 190 ? -41.571 9.395 20.496 1.00 78.12 190 ASP A CA 1
ATOM 1459 C C . ASP A 1 190 ? -41.457 9.150 22.026 1.00 78.12 190 ASP A C 1
ATOM 1461 O O . ASP A 1 190 ? -41.826 8.093 22.541 1.00 78.12 190 ASP A O 1
ATOM 1465 N N . ASP A 1 191 ? -40.924 10.160 22.721 1.00 66.75 191 ASP A N 1
ATOM 1466 C CA . ASP A 1 191 ? -40.240 10.191 24.033 1.00 66.75 191 ASP A CA 1
ATOM 1467 C C . ASP A 1 191 ? -41.009 9.783 25.321 1.00 66.75 191 ASP A C 1
ATOM 1469 O O . ASP A 1 191 ? -40.629 10.197 26.419 1.00 66.75 191 ASP A O 1
ATOM 1473 N N . ASP A 1 192 ? -42.044 8.945 25.284 1.00 69.12 192 ASP A N 1
ATOM 1474 C CA . ASP A 1 192 ? -42.891 8.762 26.483 1.00 69.12 192 ASP A CA 1
ATOM 1475 C C . ASP A 1 192 ? 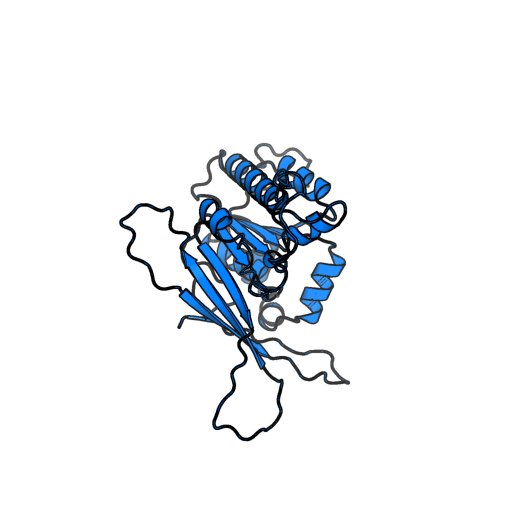-42.474 7.638 27.474 1.00 69.12 192 ASP A C 1
ATOM 1477 O O . ASP A 1 192 ? -43.092 7.518 28.532 1.00 69.12 192 ASP A O 1
ATOM 1481 N N . GLU A 1 193 ? -41.415 6.838 27.238 1.00 62.72 193 GLU A N 1
ATOM 1482 C CA . GLU A 1 193 ? -41.108 5.656 28.096 1.00 62.72 193 GLU A CA 1
ATOM 1483 C C . GLU A 1 193 ? -39.635 5.437 28.548 1.00 62.72 193 GLU A C 1
ATOM 1485 O O . GLU A 1 193 ? -39.279 4.334 28.968 1.00 62.72 193 GLU A O 1
ATOM 1490 N N . GLN A 1 194 ? -38.739 6.435 28.522 1.00 57.47 194 GLN A N 1
ATOM 1491 C CA . GLN A 1 194 ? -37.282 6.190 28.692 1.00 57.47 194 GLN A CA 1
ATOM 1492 C C . GLN A 1 194 ? -36.589 6.713 29.968 1.00 57.47 194 GLN A C 1
ATOM 1494 O O . GLN A 1 194 ? -35.385 6.961 29.966 1.00 57.47 194 GLN A O 1
ATOM 1499 N N . ALA A 1 195 ? -37.288 6.793 31.103 1.00 62.56 195 ALA A N 1
ATOM 1500 C CA . ALA A 1 195 ? -36.666 7.224 32.365 1.00 62.56 195 ALA A CA 1
ATOM 1501 C C . ALA A 1 195 ? -35.783 6.162 33.077 1.00 62.56 195 ALA A C 1
ATOM 1503 O O . ALA A 1 195 ? -34.954 6.541 33.899 1.00 62.56 195 ALA A O 1
ATOM 1504 N N . ASP A 1 196 ? -35.884 4.862 32.754 1.00 61.50 196 ASP A N 1
ATOM 1505 C CA . ASP A 1 196 ? -35.337 3.789 33.621 1.00 61.50 196 ASP A CA 1
ATOM 1506 C C . ASP A 1 196 ? -34.190 2.928 33.034 1.00 61.50 196 ASP A C 1
ATOM 1508 O O . ASP A 1 196 ? -33.836 1.898 33.609 1.00 61.50 196 ASP A O 1
ATOM 1512 N N . ARG A 1 197 ? -33.557 3.300 31.907 1.00 60.12 197 ARG A N 1
ATOM 1513 C CA . ARG A 1 197 ? -32.512 2.459 31.253 1.00 60.12 197 ARG A CA 1
ATOM 1514 C C . ARG A 1 197 ? -31.086 3.034 31.211 1.00 60.12 197 ARG A C 1
ATOM 1516 O O . ARG A 1 197 ? -30.235 2.507 30.503 1.00 60.12 197 ARG A O 1
ATOM 1523 N N . ALA A 1 198 ? -30.779 4.064 31.995 1.00 58.06 198 ALA A N 1
ATOM 1524 C CA . ALA A 1 198 ? -29.531 4.833 31.895 1.00 58.06 198 ALA A CA 1
ATOM 1525 C C . ALA A 1 198 ? -28.262 4.197 32.529 1.00 58.06 198 ALA A C 1
ATOM 1527 O O . ALA A 1 198 ? -27.402 4.931 33.009 1.00 58.06 198 ALA A O 1
ATOM 1528 N N . SER A 1 199 ? -28.104 2.866 32.615 1.00 62.12 199 SER A N 1
ATOM 1529 C CA . SER A 1 199 ? -26.965 2.293 33.382 1.00 62.12 199 SER A CA 1
ATOM 1530 C C . SER A 1 199 ? -26.307 1.022 32.837 1.00 62.12 199 SER A C 1
ATOM 1532 O O . SER A 1 199 ? -25.502 0.421 33.544 1.00 62.12 199 SER A O 1
ATOM 1534 N N . GLN A 1 200 ? -26.601 0.583 31.613 1.00 58.59 200 GLN A N 1
ATOM 1535 C CA . GLN A 1 200 ? -25.967 -0.619 31.055 1.00 58.59 200 GLN A CA 1
ATOM 1536 C C . GLN A 1 200 ? -25.623 -0.432 29.576 1.00 58.59 200 GLN A C 1
ATOM 1538 O O . GLN A 1 200 ? -26.505 -0.634 28.753 1.00 58.59 200 GLN A O 1
ATOM 1543 N N . SER A 1 201 ? -24.366 -0.069 29.269 1.00 52.88 201 SER A N 1
ATOM 1544 C CA . SER A 1 201 ? -23.547 -0.629 28.165 1.00 52.88 201 SER A CA 1
ATOM 1545 C C . SER A 1 201 ? -22.389 0.308 27.759 1.00 52.88 201 SER A C 1
ATOM 1547 O O . SER A 1 201 ? -22.515 1.069 26.802 1.00 52.88 201 SER A O 1
ATOM 1549 N N . GLU A 1 202 ? -21.246 0.244 28.452 1.00 57.19 202 GLU A N 1
ATOM 1550 C CA . GLU A 1 202 ? -19.984 0.857 27.976 1.00 57.19 202 GLU A CA 1
ATOM 1551 C C . GLU A 1 202 ? -19.141 -0.096 27.102 1.00 57.19 202 GLU A C 1
ATOM 1553 O O . GLU A 1 202 ? -18.230 0.354 26.418 1.00 57.19 202 GLU A O 1
ATOM 1558 N N . ASP A 1 203 ? -19.505 -1.380 26.996 1.00 51.72 203 ASP A N 1
ATOM 1559 C CA . ASP A 1 203 ? -18.910 -2.314 26.027 1.00 51.72 203 ASP A CA 1
ATOM 1560 C C . ASP A 1 203 ? -19.629 -2.218 24.675 1.00 51.72 203 ASP A C 1
ATOM 1562 O O . ASP A 1 203 ? -20.209 -3.182 24.168 1.00 51.72 203 ASP A O 1
ATOM 1566 N N . SER A 1 204 ? -19.609 -1.024 24.082 1.00 52.16 204 SER A N 1
ATOM 1567 C CA . SER A 1 204 ? -19.932 -0.863 22.665 1.00 52.16 204 SER A CA 1
ATOM 1568 C C . SER A 1 204 ? -18.793 -1.496 21.875 1.00 52.16 204 SER A C 1
ATOM 1570 O O . SER A 1 204 ? -17.845 -0.823 21.475 1.00 52.16 204 SER A O 1
ATOM 1572 N N . GLN A 1 205 ? -18.857 -2.820 21.735 1.00 56.22 205 GLN A N 1
ATOM 1573 C CA . GLN A 1 205 ? -18.074 -3.613 20.803 1.00 56.22 205 GLN A CA 1
ATOM 1574 C C . GLN A 1 205 ? -18.330 -3.011 19.421 1.00 56.22 205 GLN A C 1
ATOM 1576 O O . GLN A 1 205 ? -19.328 -3.332 18.782 1.00 56.22 205 GLN A O 1
ATOM 1581 N N . GLY A 1 206 ? -17.505 -2.023 19.059 1.00 57.88 206 GLY A N 1
ATOM 1582 C CA . GLY A 1 206 ? -17.740 -1.145 17.923 1.00 57.88 206 GLY A CA 1
ATOM 1583 C C . GLY A 1 206 ? -18.017 -1.982 16.693 1.00 57.88 206 GLY A C 1
ATOM 1584 O O . GLY A 1 206 ? -17.290 -2.947 16.438 1.00 57.88 206 GLY A O 1
ATOM 1585 N N . ASP A 1 207 ? -19.087 -1.638 15.977 1.00 65.19 207 ASP A N 1
ATOM 1586 C CA . ASP A 1 207 ? -19.395 -2.228 14.683 1.00 65.19 207 ASP A CA 1
ATOM 1587 C C . ASP A 1 207 ? -18.103 -2.208 13.864 1.00 65.19 207 ASP A C 1
ATOM 1589 O O . ASP A 1 207 ? -17.584 -1.151 13.517 1.00 65.19 207 ASP A O 1
ATOM 1593 N N . SER A 1 208 ? -17.494 -3.376 13.662 1.00 79.88 208 SER A N 1
ATOM 1594 C CA . SER A 1 208 ? -16.222 -3.468 12.955 1.00 79.88 208 SER A CA 1
ATOM 1595 C C . SER A 1 208 ? -16.512 -3.351 11.464 1.00 79.88 208 SER A C 1
ATOM 1597 O O . SER A 1 208 ? -17.350 -4.076 10.929 1.00 79.88 208 SER A O 1
ATOM 1599 N N . ALA A 1 209 ? -15.801 -2.465 10.767 1.00 86.69 209 ALA A N 1
ATOM 1600 C CA . ALA A 1 209 ? -15.842 -2.321 9.307 1.00 86.69 209 ALA A CA 1
ATOM 1601 C C . ALA A 1 209 ? -15.241 -3.512 8.550 1.00 86.69 209 ALA A C 1
ATOM 1603 O O . ALA A 1 209 ? -15.408 -3.634 7.332 1.00 86.69 209 ALA A O 1
ATOM 1604 N N . GLU A 1 210 ? -14.551 -4.404 9.260 1.00 88.12 210 GLU A N 1
ATOM 1605 C CA . GLU A 1 210 ? -13.836 -5.538 8.679 1.00 88.12 210 GLU A CA 1
ATOM 1606 C C . GLU A 1 210 ? -14.710 -6.431 7.781 1.00 88.12 210 GLU A C 1
ATOM 1608 O O . GLU A 1 210 ? -14.276 -6.710 6.658 1.00 88.12 210 GLU A O 1
ATOM 1613 N N . PRO A 1 211 ? -15.941 -6.845 8.159 1.00 90.12 211 PRO A N 1
ATOM 1614 C CA . PRO A 1 211 ? -16.739 -7.764 7.346 1.00 90.12 211 PRO A CA 1
ATOM 1615 C C . PRO A 1 211 ? -17.070 -7.213 5.956 1.00 90.12 211 PRO A C 1
ATOM 1617 O O . PRO A 1 211 ? -17.169 -7.980 4.998 1.00 90.12 211 PRO A O 1
ATOM 1620 N N . LEU A 1 212 ? -17.219 -5.890 5.824 1.00 90.69 212 LEU A N 1
ATOM 1621 C CA . LEU A 1 212 ? -17.458 -5.247 4.531 1.00 90.69 212 LEU A CA 1
ATOM 1622 C C . LEU A 1 212 ? -16.207 -5.303 3.653 1.00 90.69 212 LEU A C 1
ATOM 1624 O O . LEU A 1 212 ? -16.299 -5.607 2.465 1.00 90.69 212 LEU A O 1
ATOM 1628 N N . ILE A 1 213 ? -15.030 -5.076 4.235 1.00 92.12 213 ILE A N 1
ATOM 1629 C CA . ILE A 1 213 ? -13.747 -5.125 3.523 1.00 92.12 213 ILE A CA 1
ATOM 1630 C C . ILE A 1 213 ? -13.428 -6.530 3.024 1.00 92.12 213 ILE A C 1
ATOM 1632 O O . ILE A 1 213 ? -12.972 -6.682 1.888 1.00 92.12 213 ILE A O 1
ATOM 1636 N N . HIS A 1 214 ? -13.739 -7.565 3.803 1.00 92.12 214 HIS A N 1
ATOM 1637 C CA . HIS A 1 214 ? -13.552 -8.954 3.377 1.00 92.12 214 HIS A CA 1
ATOM 1638 C C . HIS A 1 214 ? -14.317 -9.311 2.084 1.00 92.12 214 HIS A C 1
ATOM 1640 O O . HIS A 1 214 ? -13.998 -10.298 1.432 1.00 92.12 214 HIS A O 1
ATOM 1646 N N . GLN A 1 215 ? -15.293 -8.513 1.646 1.00 92.44 215 GLN A N 1
ATOM 1647 C CA . GLN A 1 215 ? -15.972 -8.742 0.364 1.00 92.44 215 GLN A CA 1
ATOM 1648 C C . GLN A 1 215 ? -15.161 -8.251 -0.847 1.00 92.44 215 GLN A C 1
ATOM 1650 O O . GLN A 1 215 ? -15.343 -8.748 -1.965 1.00 92.44 215 GLN A O 1
ATOM 1655 N N . TYR A 1 216 ? -14.271 -7.277 -0.645 1.00 93.44 216 TYR A N 1
ATOM 1656 C CA . TYR A 1 216 ? -13.525 -6.616 -1.718 1.00 93.44 216 TYR A CA 1
ATOM 1657 C C . TYR A 1 216 ? -12.117 -7.171 -1.906 1.00 93.44 216 TYR A C 1
ATOM 1659 O O . TYR A 1 216 ? -11.619 -7.139 -3.037 1.00 93.44 216 TYR A O 1
ATOM 1667 N N . PHE A 1 217 ? -11.495 -7.676 -0.841 1.00 95.81 217 PHE A N 1
ATOM 1668 C CA . PHE A 1 217 ? -10.107 -8.143 -0.830 1.00 95.81 217 PHE A CA 1
ATOM 1669 C C . PHE A 1 217 ? -10.020 -9.662 -0.744 1.00 95.81 217 PHE A C 1
ATOM 1671 O O . PHE A 1 217 ? -10.955 -10.298 -0.282 1.00 95.81 217 PHE A O 1
ATOM 1678 N N . ASP A 1 218 ? -8.900 -10.234 -1.193 1.00 95.00 218 ASP A N 1
ATOM 1679 C CA . ASP A 1 218 ? -8.616 -11.668 -1.041 1.00 95.00 218 ASP A CA 1
ATOM 1680 C C . ASP A 1 218 ? -7.915 -11.941 0.294 1.00 95.00 218 ASP A C 1
ATOM 1682 O O . ASP A 1 218 ? -8.092 -12.990 0.909 1.00 95.00 218 ASP A O 1
ATOM 1686 N N . TRP A 1 219 ? -7.104 -10.978 0.736 1.00 95.88 219 TRP A N 1
ATOM 1687 C CA . TRP A 1 219 ? -6.339 -11.033 1.972 1.00 95.88 219 TRP A CA 1
ATOM 1688 C C . TRP A 1 219 ? -6.493 -9.726 2.734 1.00 95.88 219 TRP A C 1
ATOM 1690 O O . TRP A 1 219 ? -6.340 -8.645 2.156 1.00 95.88 219 TRP A O 1
ATOM 1700 N N . VAL A 1 220 ? -6.751 -9.846 4.032 1.00 96.19 220 VAL A N 1
ATOM 1701 C CA . VAL A 1 220 ? -6.786 -8.730 4.977 1.00 96.19 220 VAL A CA 1
ATOM 1702 C C . VAL A 1 220 ? -5.700 -8.961 6.015 1.00 96.19 220 VAL A C 1
ATOM 1704 O O . VAL A 1 220 ? -5.659 -9.996 6.675 1.00 96.19 220 VAL A O 1
ATOM 1707 N N . GLY A 1 221 ? -4.783 -8.011 6.110 1.00 95.88 221 GLY A N 1
ATOM 1708 C CA . GLY A 1 221 ? -3.689 -7.984 7.056 1.00 95.88 221 GLY A CA 1
ATOM 1709 C C . GLY A 1 221 ? -3.938 -6.961 8.143 1.00 95.88 221 GLY A C 1
ATOM 1710 O O . GLY A 1 221 ? -4.221 -5.809 7.832 1.00 95.88 221 GLY A O 1
ATOM 1711 N N . THR A 1 222 ? -3.769 -7.355 9.396 1.00 95.75 222 THR A N 1
ATOM 1712 C CA . THR A 1 222 ? -3.815 -6.435 10.533 1.00 95.75 222 THR A CA 1
ATOM 1713 C C . THR A 1 222 ? -2.439 -6.379 11.167 1.00 95.75 222 THR A C 1
ATOM 1715 O O . THR A 1 222 ? -1.880 -7.420 11.513 1.00 95.75 222 THR A O 1
ATOM 1718 N N . VAL A 1 223 ? -1.897 -5.170 11.300 1.00 95.50 223 VAL A N 1
ATOM 1719 C CA . VAL A 1 223 ? -0.591 -4.923 11.907 1.00 95.50 223 VAL A CA 1
ATOM 1720 C C . VAL A 1 223 ? -0.759 -4.368 13.308 1.00 95.50 223 VAL A C 1
ATOM 1722 O O . VAL A 1 223 ? -1.325 -3.286 13.486 1.00 95.50 223 VAL A O 1
ATOM 1725 N N . ARG A 1 224 ? -0.253 -5.105 14.294 1.00 94.44 224 ARG A N 1
ATOM 1726 C CA . ARG A 1 224 ? -0.324 -4.752 15.714 1.00 94.44 224 ARG A CA 1
ATOM 1727 C C . ARG A 1 224 ? 1.066 -4.672 16.314 1.00 94.44 224 ARG A C 1
ATOM 1729 O O . ARG A 1 224 ? 1.974 -5.377 15.899 1.00 94.44 224 ARG A O 1
ATOM 1736 N N . GLU A 1 225 ? 1.218 -3.812 17.304 1.00 92.06 225 GLU A N 1
ATOM 1737 C CA . GLU A 1 225 ? 2.441 -3.711 18.088 1.00 92.06 225 GLU A CA 1
ATOM 1738 C C . GLU A 1 225 ? 2.395 -4.728 19.230 1.00 92.06 225 GLU A C 1
ATOM 1740 O O . GLU A 1 225 ? 1.499 -4.676 20.076 1.00 92.06 225 GLU A O 1
ATOM 1745 N N . ILE A 1 226 ? 3.339 -5.668 19.243 1.00 91.12 226 ILE A N 1
ATOM 1746 C CA . ILE A 1 226 ? 3.452 -6.668 20.304 1.00 91.12 226 ILE A CA 1
ATOM 1747 C C . ILE A 1 226 ? 4.454 -6.184 21.337 1.00 91.12 226 ILE A C 1
ATOM 1749 O O . ILE A 1 226 ? 5.639 -6.000 21.054 1.00 91.12 226 ILE A O 1
ATOM 1753 N N . HIS A 1 227 ? 3.975 -6.065 22.570 1.00 86.19 227 HIS A N 1
ATOM 1754 C CA . HIS A 1 227 ? 4.823 -5.853 23.730 1.00 86.19 227 HIS A CA 1
ATOM 1755 C C . HIS A 1 227 ? 5.343 -7.223 24.164 1.00 86.19 227 HIS A C 1
ATOM 1757 O O . HIS A 1 227 ? 4.623 -8.015 24.769 1.00 86.19 227 HIS A O 1
ATOM 1763 N N . THR A 1 228 ? 6.577 -7.546 23.775 1.00 77.81 228 THR A N 1
ATOM 1764 C CA . THR A 1 228 ? 7.208 -8.802 24.192 1.00 77.81 228 THR A CA 1
ATOM 1765 C C . THR A 1 228 ? 7.764 -8.612 25.598 1.00 77.81 228 THR A C 1
ATOM 1767 O O . THR A 1 228 ? 8.915 -8.219 25.774 1.00 77.81 228 THR A O 1
ATOM 1770 N N . GLU A 1 229 ? 6.945 -8.871 26.613 1.00 75.00 229 GLU A N 1
ATOM 1771 C CA . GLU A 1 229 ? 7.431 -8.987 27.987 1.00 75.00 229 GLU A CA 1
ATOM 1772 C C . GLU A 1 229 ? 8.249 -10.284 28.091 1.00 75.00 229 GLU A C 1
ATOM 1774 O O . GLU A 1 229 ? 7.688 -11.375 28.179 1.00 75.00 229 GLU A O 1
ATOM 1779 N N . ARG A 1 230 ? 9.586 -10.200 28.010 1.00 70.25 230 ARG A N 1
ATOM 1780 C CA . ARG A 1 230 ? 10.460 -11.354 28.280 1.00 70.25 230 ARG A CA 1
ATOM 1781 C C . ARG A 1 230 ? 10.459 -11.626 29.790 1.00 70.25 230 ARG A C 1
ATOM 1783 O O . ARG A 1 230 ? 11.000 -10.801 30.522 1.00 70.25 230 ARG A O 1
ATOM 1790 N N . PRO A 1 231 ? 9.916 -12.763 30.269 1.00 69.06 231 PRO A N 1
ATOM 1791 C CA . PRO A 1 231 ? 9.735 -12.995 31.705 1.00 69.06 231 PRO A CA 1
ATOM 1792 C C . PRO A 1 231 ? 11.043 -13.149 32.499 1.00 69.06 231 PRO A C 1
ATOM 1794 O O . PRO A 1 231 ? 11.036 -12.955 33.710 1.00 69.06 231 PRO A O 1
ATOM 1797 N N . ASP A 1 232 ? 12.158 -13.476 31.833 1.00 78.12 232 ASP A N 1
ATOM 1798 C CA . ASP A 1 232 ? 13.376 -13.964 32.499 1.00 78.12 232 ASP A CA 1
ATOM 1799 C C . ASP A 1 232 ? 14.641 -13.121 32.249 1.00 78.12 232 ASP A C 1
ATOM 1801 O O . ASP A 1 232 ? 15.708 -13.451 32.773 1.00 78.12 232 ASP A O 1
ATOM 1805 N N . GLU A 1 233 ? 14.570 -12.036 31.469 1.00 69.06 233 GLU A N 1
ATOM 1806 C CA . GLU A 1 233 ? 15.731 -11.158 31.275 1.00 69.06 233 GLU A CA 1
ATOM 1807 C C . GLU A 1 233 ? 15.725 -10.016 32.303 1.00 69.06 233 GLU A C 1
ATOM 1809 O O . GLU A 1 233 ? 14.722 -9.313 32.444 1.00 69.06 233 GLU A O 1
ATOM 1814 N N . PRO A 1 234 ? 16.830 -9.810 33.050 1.00 69.00 234 PRO A N 1
ATOM 1815 C CA . PRO A 1 234 ? 16.936 -8.680 33.962 1.00 69.00 234 PRO A CA 1
ATOM 1816 C C . PRO A 1 234 ? 16.718 -7.386 33.178 1.00 69.00 234 PRO A C 1
ATOM 1818 O O . PRO A 1 234 ? 17.223 -7.259 32.065 1.00 69.00 234 PRO A O 1
ATOM 1821 N N . ILE A 1 235 ? 15.982 -6.444 33.779 1.00 64.62 235 ILE A N 1
ATOM 1822 C CA . ILE A 1 235 ? 15.631 -5.118 33.246 1.00 64.62 235 ILE A CA 1
ATOM 1823 C C . ILE A 1 235 ? 16.917 -4.348 32.905 1.00 64.62 235 ILE A C 1
ATOM 1825 O O . ILE A 1 235 ? 17.416 -3.537 33.682 1.00 64.62 235 ILE A O 1
ATOM 1829 N N . VAL A 1 236 ? 17.505 -4.642 31.754 1.00 57.88 236 VAL A N 1
ATOM 1830 C CA . VAL A 1 236 ? 18.693 -3.983 31.231 1.00 57.88 236 VAL A CA 1
ATOM 1831 C C . VAL A 1 236 ? 18.245 -3.296 29.954 1.00 57.88 236 VAL A C 1
ATOM 1833 O O . VAL A 1 236 ? 18.218 -3.892 28.888 1.00 57.88 236 VAL A O 1
ATOM 1836 N N . GLN A 1 237 ? 17.881 -2.025 30.134 1.00 61.69 237 GLN A N 1
ATOM 1837 C CA . GLN A 1 237 ? 17.449 -1.054 29.125 1.00 61.69 237 GLN A CA 1
ATOM 1838 C C . GLN A 1 237 ? 16.152 -1.424 28.380 1.00 61.69 237 GLN A C 1
ATOM 1840 O O . GLN A 1 237 ? 16.191 -2.194 27.421 1.00 61.69 237 GLN A O 1
ATOM 1845 N N . PRO A 1 238 ? 15.002 -0.850 28.785 1.00 54.19 238 PRO A N 1
ATOM 1846 C CA . PRO A 1 238 ? 13.811 -0.886 27.947 1.00 54.19 238 PRO A CA 1
ATOM 1847 C C . PRO A 1 238 ? 14.091 -0.122 26.636 1.00 54.19 238 PRO A C 1
ATOM 1849 O O . PRO A 1 238 ? 14.916 0.790 26.611 1.00 54.19 238 PRO A O 1
ATOM 1852 N N . ASP A 1 239 ? 13.402 -0.497 25.559 1.00 58.69 239 ASP A N 1
ATOM 1853 C CA . ASP A 1 239 ? 13.185 0.343 24.365 1.00 58.69 239 ASP A CA 1
ATOM 1854 C C . ASP A 1 239 ? 14.216 0.324 23.221 1.00 58.69 239 ASP A C 1
ATOM 1856 O O . ASP A 1 239 ? 14.337 1.307 22.494 1.00 58.69 239 ASP A O 1
ATOM 1860 N N . LYS A 1 240 ? 14.916 -0.789 22.960 1.00 71.25 240 LYS A N 1
ATOM 1861 C CA . LYS A 1 240 ? 15.685 -0.909 21.695 1.00 71.25 240 LYS A CA 1
ATOM 1862 C C . LYS A 1 240 ? 14.916 -1.510 20.531 1.00 71.25 240 LYS A C 1
ATOM 1864 O O . LYS A 1 240 ? 15.298 -1.291 19.387 1.00 71.25 240 LYS A O 1
ATOM 1869 N N . PHE A 1 241 ? 13.842 -2.251 20.788 1.00 73.44 241 PHE A N 1
ATOM 1870 C CA . PHE A 1 241 ? 13.143 -2.976 19.734 1.00 73.44 241 PHE A CA 1
ATOM 1871 C C . PHE A 1 241 ? 11.632 -2.845 19.871 1.00 73.44 241 PHE A C 1
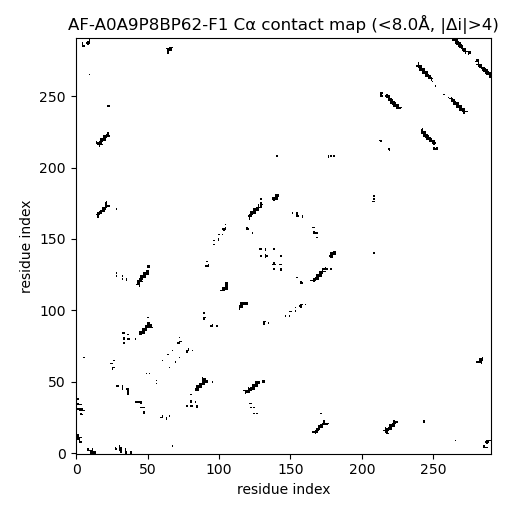ATOM 1873 O O . PHE A 1 241 ? 11.068 -3.149 20.918 1.00 73.44 241 PHE A O 1
ATOM 1880 N N . GLN A 1 242 ? 10.983 -2.441 18.785 1.00 85.44 242 GLN A N 1
ATOM 1881 C CA . GLN A 1 242 ? 9.541 -2.527 18.609 1.00 85.44 242 GLN A CA 1
ATOM 1882 C C . GLN A 1 242 ? 9.251 -3.737 17.726 1.00 85.44 242 GLN A C 1
ATOM 1884 O O . GLN A 1 242 ? 9.803 -3.859 16.638 1.00 85.44 242 GLN A O 1
ATOM 1889 N N . THR A 1 243 ? 8.401 -4.655 18.181 1.00 87.56 243 THR A N 1
ATOM 1890 C CA . THR A 1 243 ? 7.980 -5.795 17.356 1.00 87.56 243 THR A CA 1
ATOM 1891 C C . THR A 1 243 ? 6.581 -5.529 16.835 1.00 87.56 243 THR A C 1
ATOM 1893 O O . THR A 1 243 ? 5.657 -5.290 17.611 1.00 87.56 243 THR A O 1
ATOM 1896 N N . LEU A 1 244 ? 6.414 -5.561 15.519 1.00 90.38 244 LEU A N 1
ATOM 1897 C CA . LEU A 1 244 ? 5.111 -5.496 14.877 1.00 90.38 244 LEU A CA 1
ATOM 1898 C C . LEU A 1 244 ? 4.735 -6.883 14.371 1.00 90.38 244 LEU A C 1
ATOM 1900 O O . LEU A 1 244 ? 5.525 -7.546 13.710 1.00 90.38 244 LEU A O 1
ATOM 1904 N N . GLU A 1 245 ? 3.513 -7.308 14.629 1.00 92.00 245 GLU A N 1
ATOM 1905 C CA . GLU A 1 245 ? 2.947 -8.531 14.082 1.00 92.00 245 GLU A CA 1
ATOM 1906 C C . GLU A 1 245 ? 1.967 -8.189 12.972 1.00 92.00 245 GLU A C 1
ATOM 1908 O O . GLU A 1 245 ? 1.004 -7.456 13.186 1.00 92.00 245 GLU A O 1
ATOM 1913 N N . LEU A 1 246 ? 2.202 -8.745 11.789 1.00 93.56 246 LEU A N 1
ATOM 1914 C CA . LEU A 1 246 ? 1.237 -8.792 10.707 1.00 93.56 246 LEU A CA 1
ATOM 1915 C C . LEU A 1 246 ? 0.516 -10.134 10.748 1.00 93.56 246 LEU A C 1
ATOM 1917 O O . LEU A 1 246 ? 1.093 -11.170 10.420 1.00 93.56 246 LEU A O 1
ATOM 1921 N N . THR A 1 247 ? -0.774 -10.091 11.043 1.00 94.00 247 THR A N 1
ATOM 1922 C CA . THR A 1 247 ? -1.661 -11.243 10.902 1.00 94.00 247 THR A CA 1
ATOM 1923 C C . THR A 1 247 ? -2.431 -11.121 9.592 1.00 94.00 247 THR A C 1
ATOM 1925 O O . THR A 1 247 ? -3.243 -10.211 9.443 1.00 94.00 247 THR A O 1
ATOM 1928 N N . LEU A 1 248 ? -2.182 -12.020 8.634 1.00 94.06 248 LEU A N 1
ATOM 1929 C CA . LEU A 1 248 ? -2.939 -12.118 7.384 1.00 94.06 248 LEU A CA 1
ATOM 1930 C C . LEU A 1 248 ? -4.045 -13.159 7.508 1.00 94.06 248 LEU A C 1
ATOM 1932 O O . LEU A 1 248 ? -3.788 -14.338 7.761 1.00 94.06 248 LEU A O 1
ATOM 1936 N N . GLN A 1 249 ? -5.265 -12.731 7.224 1.00 93.81 249 GLN A N 1
ATOM 1937 C CA . GLN A 1 249 ? -6.437 -13.584 7.147 1.00 93.81 249 GLN A CA 1
ATOM 1938 C C . GLN A 1 249 ? -6.930 -13.649 5.700 1.00 93.81 249 GLN A C 1
ATOM 1940 O O . GLN A 1 249 ? -7.039 -12.607 5.038 1.00 93.81 249 GLN A O 1
ATOM 1945 N N . PRO A 1 250 ? -7.232 -14.850 5.179 1.00 93.00 250 PRO A N 1
ATOM 1946 C CA . PRO A 1 250 ? -7.916 -14.958 3.907 1.00 93.00 250 PRO A CA 1
ATOM 1947 C C . PRO A 1 250 ? -9.325 -14.402 4.080 1.00 93.00 250 PRO A C 1
ATOM 1949 O O . PRO A 1 250 ? -10.059 -14.761 5.001 1.00 93.00 250 PRO A O 1
ATOM 1952 N N . ALA A 1 251 ? -9.716 -13.523 3.175 1.00 87.62 251 ALA A N 1
ATOM 1953 C CA . ALA A 1 251 ? -11.076 -13.049 3.099 1.00 87.62 251 ALA A CA 1
ATOM 1954 C C . ALA A 1 251 ? -11.927 -14.148 2.457 1.00 87.62 251 ALA A C 1
ATOM 1956 O O . ALA A 1 251 ? -12.047 -14.262 1.236 1.00 87.62 251 ALA A O 1
ATOM 1957 N N . GLY A 1 252 ? -12.454 -15.034 3.301 1.00 73.88 252 GLY A N 1
ATOM 1958 C CA . GLY A 1 252 ? -13.357 -16.085 2.867 1.00 73.88 252 GLY A CA 1
ATOM 1959 C C . GLY A 1 252 ? -14.602 -15.456 2.253 1.00 73.88 252 GLY A C 1
ATOM 1960 O O . GLY A 1 252 ? -15.486 -14.994 2.971 1.00 73.88 252 GLY A O 1
ATOM 1961 N N . ARG A 1 253 ? -14.720 -15.477 0.921 1.00 62.50 253 ARG A N 1
ATOM 1962 C CA . ARG A 1 253 ? -16.051 -15.469 0.307 1.00 62.50 253 ARG A CA 1
ATOM 1963 C C . ARG A 1 253 ? -16.777 -16.653 0.921 1.00 62.50 253 ARG A C 1
ATOM 1965 O O . ARG A 1 253 ? -16.238 -17.751 0.861 1.00 62.50 253 ARG A O 1
ATOM 1972 N N . GLY A 1 254 ? -17.924 -16.413 1.553 1.00 54.81 254 GLY A N 1
ATOM 1973 C CA . GLY A 1 254 ? -18.707 -17.385 2.325 1.00 54.81 254 GLY A CA 1
ATOM 1974 C C . GLY A 1 254 ? -19.258 -18.570 1.522 1.00 54.81 254 GLY A C 1
ATOM 1975 O O . GLY A 1 254 ? -20.424 -18.925 1.663 1.00 54.81 254 GLY A O 1
ATOM 1976 N N . GLU A 1 255 ? -18.448 -19.194 0.673 1.00 53.28 255 GLU A N 1
ATOM 1977 C CA . GLU A 1 255 ? -18.691 -20.529 0.171 1.00 53.28 255 GLU A CA 1
ATOM 1978 C C . GLU A 1 255 ? -18.548 -21.476 1.362 1.00 53.28 255 GLU A C 1
ATOM 1980 O O . GLU A 1 255 ? -17.468 -21.646 1.931 1.00 53.28 255 GLU A O 1
ATOM 1985 N N . ALA A 1 256 ? -19.686 -22.041 1.766 1.00 49.16 256 ALA A N 1
ATOM 1986 C CA . ALA A 1 256 ? -19.937 -22.792 2.996 1.00 49.16 256 ALA A CA 1
ATOM 1987 C C . ALA A 1 256 ? -19.148 -24.116 3.155 1.00 49.16 256 ALA A C 1
ATOM 1989 O O . ALA A 1 256 ? -19.600 -25.037 3.830 1.00 49.16 256 ALA A O 1
ATOM 1990 N N . GLY A 1 257 ? -17.972 -24.233 2.541 1.00 57.31 257 GLY A N 1
ATOM 1991 C CA . GLY A 1 257 ? -17.087 -25.393 2.622 1.00 57.31 257 GLY A CA 1
ATOM 1992 C C . GLY A 1 257 ? -15.595 -25.059 2.597 1.00 57.31 257 GLY A C 1
ATOM 1993 O O . GLY A 1 257 ? -14.787 -25.984 2.545 1.00 57.31 257 GLY A O 1
ATOM 1994 N N . ALA A 1 258 ? -15.202 -23.780 2.630 1.00 55.91 258 ALA A N 1
ATOM 1995 C CA . ALA A 1 258 ? -13.795 -23.419 2.746 1.00 55.91 258 ALA A CA 1
ATOM 1996 C C . ALA A 1 258 ? -13.296 -23.779 4.153 1.00 55.91 258 ALA A C 1
ATOM 1998 O O . ALA A 1 258 ? -13.681 -23.160 5.144 1.00 55.91 258 ALA A O 1
ATOM 1999 N N . THR A 1 259 ? -12.456 -24.812 4.239 1.00 57.19 259 THR A N 1
ATOM 2000 C CA . THR A 1 259 ? -11.684 -25.139 5.441 1.00 57.19 259 THR A CA 1
ATOM 2001 C C . THR A 1 259 ? -11.030 -23.864 5.955 1.00 57.19 259 THR A C 1
ATOM 2003 O O . THR A 1 259 ? -10.275 -23.239 5.209 1.00 57.19 259 THR A O 1
ATOM 2006 N N . SER A 1 260 ? -11.360 -23.471 7.189 1.00 67.94 260 SER A N 1
ATOM 2007 C CA . SER A 1 260 ? -10.739 -22.345 7.887 1.00 67.94 260 SER A CA 1
ATOM 2008 C C . SER A 1 260 ? -9.225 -22.512 7.790 1.00 67.94 260 SER A C 1
ATOM 2010 O O . SER A 1 260 ? -8.658 -23.441 8.358 1.00 67.94 260 SER A O 1
ATOM 2012 N N . LEU A 1 261 ? -8.595 -21.697 6.946 1.00 78.69 261 LEU A N 1
ATOM 2013 C CA . LEU A 1 261 ? -7.147 -21.653 6.850 1.00 78.69 261 LEU A CA 1
ATOM 2014 C C . LEU A 1 261 ? -6.654 -20.875 8.061 1.00 78.69 261 LEU A C 1
ATOM 2016 O O . LEU A 1 261 ? -7.160 -19.782 8.330 1.00 78.69 261 LEU A O 1
ATOM 2020 N N . ASP A 1 262 ? -5.674 -21.440 8.758 1.00 84.62 262 ASP A N 1
ATOM 2021 C CA . ASP A 1 262 ? -5.037 -20.762 9.878 1.00 84.62 262 ASP A CA 1
ATOM 2022 C C . ASP A 1 262 ? -4.484 -19.401 9.422 1.00 84.62 262 ASP A C 1
ATOM 2024 O O . ASP A 1 262 ? -3.929 -19.292 8.315 1.00 84.62 262 ASP A O 1
ATOM 2028 N N . PRO A 1 263 ? -4.644 -18.346 10.242 1.00 86.94 263 PRO A N 1
ATOM 2029 C CA . PRO A 1 263 ? -4.083 -17.041 9.937 1.00 86.94 263 PRO A CA 1
ATOM 2030 C C . PRO A 1 263 ? -2.567 -17.150 9.761 1.00 86.94 263 PRO A C 1
ATOM 2032 O O . PRO A 1 263 ? -1.882 -17.857 10.499 1.00 86.94 263 PRO A O 1
ATOM 2035 N N . LEU A 1 264 ? -2.030 -16.434 8.775 1.00 88.00 264 LEU A N 1
ATOM 2036 C CA . LEU A 1 264 ? -0.588 -16.378 8.560 1.00 88.00 264 LEU A CA 1
ATOM 2037 C C . LEU A 1 264 ? -0.018 -15.234 9.389 1.00 88.00 264 LEU A C 1
ATOM 2039 O O . LEU A 1 264 ? -0.335 -14.074 9.130 1.00 88.00 264 LEU A O 1
ATOM 2043 N N . VAL A 1 265 ? 0.834 -15.564 10.353 1.00 87.62 265 VAL A N 1
ATOM 2044 C CA . VAL A 1 265 ? 1.457 -14.589 11.248 1.00 87.62 265 VAL A CA 1
ATOM 2045 C C . VAL A 1 265 ? 2.878 -14.300 10.789 1.00 87.62 265 VAL A C 1
ATOM 2047 O O . VAL A 1 265 ? 3.660 -15.212 10.496 1.00 87.62 265 VAL A O 1
ATOM 2050 N N . TYR A 1 266 ? 3.207 -13.015 10.728 1.00 86.38 266 TYR A N 1
ATOM 2051 C CA . TYR A 1 266 ? 4.534 -12.534 10.401 1.00 86.3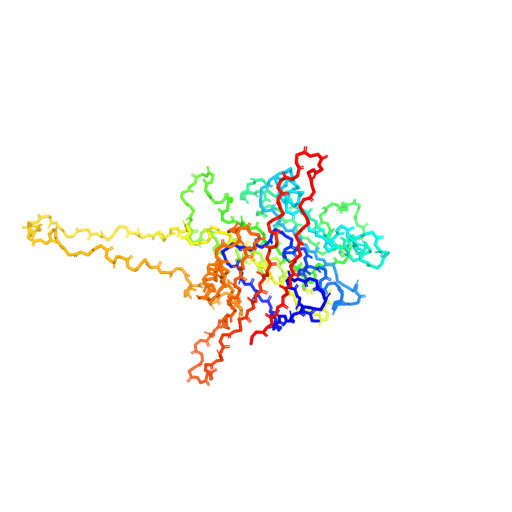8 266 TYR A CA 1
ATOM 2052 C C . TYR A 1 266 ? 5.000 -11.517 11.429 1.00 86.38 266 TYR A C 1
ATOM 2054 O O . TYR A 1 266 ? 4.226 -10.654 11.831 1.00 86.38 266 TYR A O 1
ATOM 2062 N N . LEU A 1 267 ? 6.272 -11.574 11.803 1.00 86.56 267 LEU A N 1
ATOM 2063 C CA . LEU A 1 267 ? 6.867 -10.614 12.730 1.00 86.56 267 LEU A CA 1
ATOM 2064 C C . LEU A 1 267 ? 7.810 -9.671 11.993 1.00 86.56 267 LEU A C 1
ATOM 2066 O O . LEU A 1 267 ? 8.646 -10.136 11.226 1.00 86.56 267 LEU A O 1
ATOM 2070 N N . TRP A 1 268 ? 7.686 -8.374 12.253 1.00 81.94 268 TRP A N 1
ATOM 2071 C CA . TRP A 1 268 ? 8.679 -7.348 11.962 1.00 81.94 268 TRP A CA 1
ATOM 2072 C C . TRP A 1 268 ? 9.351 -6.925 13.258 1.00 81.94 268 TRP A C 1
ATOM 2074 O O . TRP A 1 268 ? 8.709 -6.342 14.127 1.00 81.94 268 TRP A O 1
ATOM 2084 N N . GLU A 1 269 ? 10.651 -7.150 13.369 1.00 81.81 269 GLU A N 1
ATOM 2085 C CA . GLU A 1 269 ? 11.445 -6.530 14.428 1.00 81.81 269 GLU A CA 1
ATOM 2086 C C . GLU A 1 269 ? 11.932 -5.170 13.921 1.00 81.81 269 GLU A C 1
ATOM 2088 O O . GLU A 1 269 ? 12.462 -5.071 12.820 1.00 81.81 269 GLU A O 1
ATOM 2093 N N . LEU A 1 270 ? 11.713 -4.106 14.683 1.00 79.69 270 LEU A N 1
ATOM 2094 C CA . LEU A 1 270 ? 12.153 -2.751 14.378 1.00 79.69 270 LEU A CA 1
ATOM 2095 C C . LEU A 1 270 ? 13.136 -2.319 15.455 1.00 79.69 270 LEU A C 1
ATOM 2097 O O . LEU A 1 270 ? 12.753 -2.131 16.604 1.00 79.69 270 LEU A O 1
ATOM 2101 N N . GLU A 1 271 ? 14.402 -2.152 15.094 1.00 77.56 271 GLU A N 1
ATOM 2102 C CA . GLU A 1 271 ? 15.395 -1.569 15.995 1.00 77.56 271 GLU A CA 1
ATOM 2103 C C . GLU A 1 271 ? 15.189 -0.051 16.090 1.00 77.56 271 GLU A C 1
ATOM 2105 O O . GLU A 1 271 ? 15.443 0.689 15.138 1.00 77.56 271 GLU A O 1
ATOM 2110 N N . ILE A 1 272 ? 14.709 0.425 17.237 1.00 74.75 272 ILE A N 1
ATOM 2111 C CA . ILE A 1 272 ? 14.627 1.853 17.537 1.00 74.75 272 ILE A CA 1
ATOM 2112 C C . ILE A 1 272 ? 16.040 2.284 17.926 1.00 74.75 272 ILE A C 1
ATOM 2114 O O . ILE A 1 272 ? 16.492 2.069 19.049 1.00 74.75 272 ILE A O 1
ATOM 2118 N N . GLY A 1 273 ? 16.780 2.843 16.968 1.00 65.19 273 GLY A N 1
ATOM 2119 C CA . GLY A 1 273 ? 18.139 3.298 17.248 1.00 65.19 273 GLY A CA 1
ATOM 2120 C C . GLY A 1 273 ? 18.151 4.392 18.321 1.00 65.19 273 GLY A C 1
ATOM 2121 O O . GLY A 1 273 ? 17.373 5.343 18.248 1.00 65.19 273 GLY A O 1
ATOM 2122 N N . GLU A 1 274 ? 19.064 4.273 19.290 1.00 63.53 274 GLU A N 1
ATOM 2123 C CA . GLU A 1 274 ? 19.331 5.332 20.267 1.00 63.53 274 GLU A CA 1
ATOM 2124 C C . GLU A 1 274 ? 19.708 6.623 19.526 1.00 63.53 274 GLU A C 1
ATOM 2126 O O . GLU A 1 274 ? 20.542 6.615 18.612 1.00 63.53 274 GLU A O 1
ATOM 2131 N N . GLU A 1 275 ? 19.091 7.740 19.914 1.00 56.81 275 GLU A N 1
ATOM 2132 C CA . GLU A 1 275 ? 19.361 9.051 19.332 1.00 56.81 275 GLU A CA 1
ATOM 2133 C C . GLU A 1 275 ? 20.797 9.481 19.678 1.00 56.81 275 GLU A C 1
ATOM 2135 O O . GLU A 1 275 ? 21.076 10.141 20.677 1.00 56.81 275 GLU A O 1
ATOM 2140 N N . ASN A 1 276 ? 21.759 9.068 18.854 1.00 49.81 276 ASN A N 1
ATOM 2141 C CA . ASN A 1 276 ? 23.149 9.447 19.031 1.00 49.81 276 ASN A CA 1
ATOM 2142 C C . ASN A 1 276 ? 23.291 10.929 18.653 1.00 49.81 276 ASN A C 1
ATOM 2144 O O . ASN A 1 276 ? 23.281 11.280 17.470 1.00 49.81 276 ASN A O 1
ATOM 2148 N N . ALA A 1 277 ? 23.459 11.804 19.651 1.00 51.78 277 ALA A N 1
ATOM 2149 C CA . ALA A 1 277 ? 23.506 13.266 19.493 1.00 51.78 277 ALA A CA 1
ATOM 2150 C C . ALA A 1 277 ? 24.531 13.774 18.451 1.00 51.78 277 ALA A C 1
ATOM 2152 O O . ALA A 1 277 ? 24.438 14.907 17.981 1.00 51.78 277 ALA A O 1
ATOM 2153 N N . LEU A 1 278 ? 25.507 12.941 18.072 1.00 45.31 278 LEU A N 1
ATOM 2154 C CA . LEU A 1 278 ? 26.572 13.266 17.118 1.00 45.31 278 LEU A CA 1
ATOM 2155 C C . LEU A 1 278 ? 26.337 12.727 15.700 1.00 45.31 278 LEU A C 1
ATOM 2157 O O . LEU A 1 278 ? 26.896 13.255 14.742 1.00 45.31 278 LEU A O 1
ATOM 2161 N N . THR A 1 279 ? 25.510 11.695 15.539 1.00 47.25 279 THR A N 1
ATOM 2162 C CA . THR A 1 279 ? 25.205 11.089 14.236 1.00 47.25 279 THR A CA 1
ATOM 2163 C C . THR A 1 279 ? 23.749 10.646 14.257 1.00 47.25 279 THR A C 1
ATOM 2165 O O . THR A 1 279 ? 23.441 9.559 14.725 1.00 47.25 279 THR A O 1
ATOM 2168 N N . ARG A 1 280 ? 22.839 11.501 13.771 1.00 45.03 280 ARG A N 1
ATOM 2169 C CA . ARG A 1 280 ? 21.404 11.198 13.593 1.00 45.03 280 ARG A CA 1
ATOM 2170 C C . ARG A 1 280 ? 21.190 10.088 12.551 1.00 45.03 280 ARG A C 1
ATOM 2172 O O . ARG A 1 280 ? 20.727 10.354 11.444 1.00 45.03 280 ARG A O 1
ATOM 2179 N N . ARG A 1 281 ? 21.616 8.864 12.844 1.00 45.50 281 ARG A N 1
ATOM 2180 C CA . ARG A 1 281 ? 21.417 7.688 11.994 1.00 45.50 281 ARG A CA 1
ATOM 2181 C C . ARG A 1 281 ? 21.088 6.489 12.875 1.00 45.50 281 ARG A C 1
ATOM 2183 O O . ARG A 1 281 ? 21.980 5.751 13.273 1.00 45.50 281 ARG A O 1
ATOM 2190 N N . SER A 1 282 ? 19.805 6.309 13.158 1.00 49.25 282 SER A N 1
ATOM 2191 C CA . SER A 1 282 ? 19.228 5.060 13.655 1.00 49.25 282 SER A CA 1
ATOM 2192 C C . SER A 1 282 ? 18.953 4.155 12.453 1.00 49.25 282 SER A C 1
ATOM 2194 O O . SER A 1 282 ? 18.159 4.507 11.591 1.00 49.25 282 SER A O 1
ATOM 2196 N N . GLY A 1 283 ? 19.667 3.040 12.306 1.00 49.25 283 GLY A N 1
ATOM 2197 C CA . GLY A 1 283 ? 19.360 2.059 11.260 1.00 49.25 283 GLY A CA 1
ATOM 2198 C C . GLY A 1 283 ? 18.224 1.155 11.723 1.00 49.25 283 GLY A C 1
ATOM 2199 O O . GLY A 1 283 ? 18.331 0.571 12.794 1.00 49.25 283 GLY A O 1
ATOM 2200 N N . LEU A 1 284 ? 17.153 1.043 10.938 1.00 56.72 284 LEU A N 1
ATOM 2201 C CA . LEU A 1 284 ? 16.058 0.113 11.213 1.00 56.72 284 LEU A CA 1
ATOM 2202 C C . LEU A 1 284 ? 16.272 -1.180 10.425 1.00 56.72 284 LEU A C 1
ATOM 2204 O O . LEU A 1 284 ? 16.201 -1.192 9.190 1.00 56.72 284 LEU A O 1
ATOM 2208 N N . LYS A 1 285 ? 16.529 -2.271 11.151 1.00 61.66 285 LYS A N 1
ATOM 2209 C CA . LYS A 1 285 ? 16.651 -3.615 10.588 1.00 61.66 285 LYS A CA 1
ATOM 2210 C C . LYS A 1 285 ? 15.341 -4.373 10.749 1.00 61.66 285 LYS A C 1
ATOM 2212 O O . LYS A 1 285 ? 15.071 -4.891 11.820 1.00 61.66 285 LYS A O 1
ATOM 2217 N N . ALA A 1 286 ? 14.574 -4.486 9.666 1.00 57.28 286 ALA A N 1
ATOM 2218 C CA . ALA A 1 286 ? 13.366 -5.304 9.629 1.00 57.28 286 ALA A CA 1
ATOM 2219 C C . ALA A 1 286 ? 13.688 -6.755 9.241 1.00 57.28 286 ALA A C 1
ATOM 2221 O O . ALA A 1 286 ? 14.010 -7.045 8.085 1.00 57.28 286 ALA A O 1
ATOM 2222 N N . THR A 1 287 ? 13.588 -7.679 10.192 1.00 63.06 287 THR A N 1
ATOM 2223 C CA . THR A 1 287 ? 13.498 -9.126 9.927 1.00 63.06 287 THR A CA 1
ATOM 2224 C C . THR A 1 287 ? 12.027 -9.488 9.722 1.00 63.06 287 THR A C 1
ATOM 2226 O O . THR A 1 287 ? 11.166 -8.928 10.384 1.00 63.06 287 THR A O 1
ATOM 2229 N N . PHE A 1 288 ? 11.713 -10.364 8.760 1.00 59.75 288 PHE A N 1
ATOM 2230 C CA . PHE A 1 288 ? 10.334 -10.787 8.482 1.00 59.75 288 PHE A CA 1
ATOM 2231 C C . PHE A 1 288 ? 10.239 -12.304 8.434 1.00 59.75 288 PHE A C 1
ATOM 2233 O O . PHE A 1 288 ? 10.574 -12.929 7.420 1.00 59.75 288 PHE A O 1
ATOM 2240 N N . THR A 1 289 ? 9.813 -12.893 9.546 1.00 68.44 289 THR A N 1
ATOM 2241 C CA . THR A 1 289 ? 9.718 -14.344 9.731 1.00 68.44 289 THR A CA 1
ATOM 2242 C C . THR A 1 289 ? 8.258 -14.774 9.753 1.00 68.44 289 THR A C 1
ATOM 2244 O O . THR A 1 289 ? 7.408 -14.081 10.302 1.00 68.44 289 THR A O 1
ATOM 2247 N N . ARG A 1 290 ? 7.963 -15.910 9.115 1.00 72.31 290 ARG A N 1
ATOM 2248 C CA . ARG A 1 290 ? 6.663 -16.578 9.218 1.00 72.31 290 ARG A CA 1
ATOM 2249 C C . ARG A 1 290 ? 6.734 -17.545 10.393 1.00 72.31 290 ARG A C 1
ATOM 2251 O O . ARG A 1 290 ? 7.675 -18.343 10.426 1.00 72.31 290 ARG A O 1
ATOM 2258 N N . GLN A 1 291 ? 5.777 -17.444 11.310 1.00 71.62 291 GLN A N 1
ATOM 2259 C CA . GLN A 1 291 ? 5.591 -18.434 12.372 1.00 71.62 291 GLN A CA 1
ATOM 2260 C C . GLN A 1 291 ? 4.850 -19.671 11.857 1.00 71.62 291 GLN A C 1
ATOM 2262 O O . GLN A 1 291 ? 4.044 -19.536 10.902 1.00 71.62 291 GLN A O 1
#

Radius of gyration: 21.64 Å; Cα contacts (8 Å, |Δi|>4): 486; chains: 1; bounding box: 70×43×63 Å

Secondary structure (DSSP, 8-state):
-B-SS-SS-PPBPP-SEEEEEES--TTHHHHHHHHHHHTTTTSSEEEEEESS-HHHHHHHHHHHTBHHHHHHTTSHHHHHHHHTEEEE--SSHHHHHHHHHH-EE--S--S-TTTEESSPEEEEEEE-THHHHTTTS--BHHHHHHHHHHHHHHHHHHHTTT-SS--EEEEEESSGGGPBP--PPP-PPPSSS-SS-TT---------SHHHHTTT-SEEEEEEEE----TTS----S-SEEEEEEEEEE-----TT---PPPEEEEEEEE-----TT-----B--EEEE-

Sequence (291 aa):
MHTLAPKPSASLPNFSRLFVKGRYPPTAPLHLCHSDIEASDGAGGALLLCCGTRQTYLNILTEYNDEWLNTHGGRGRIAHNLSQIRVMYPPTLVHLQLIISLLRPNIVQTSDIRIALDPPPSLIVLVDPSTLLGTESPPTISSFLLIVAETVACLNFLNSGKSSRSPRLAIFDRQFDELEFVVSPSPQPDDDEQADRASQSEDSQGDSAEPLIHQYFDWVGTVREIHTERPDEPIVQPDKFQTLELTLQPAGRGEAGATSLDPLVYLWELEIGEENALTRRSGLKATFTRQ

Nearest PDB structures (foldseek):
  7v3x-assembly4_U  TM=5.164E-01  e=7.849E-05  Synechococcus elongatus PCC 7942 = FACHB-805
  7l1s-assembly1_C  TM=4.623E-01  e=4.337E-02  Bacillus sp. PS3
  6wjn-assembly1_E  TM=1.922E-01  e=1.242E-01  Homo sapiens
  9b0i-assembly1_B  TM=2.671E-01  e=5.839E-01  Thermochaetoides thermophila DSM 1495
  8uaa-assembly1_E  TM=2.859E-01  e=3.980E+00  Saccharomyces cerevisiae

Mean predicted aligned error: 7.72 Å

Solvent-accessible surface area (backbone atoms only — not comparable to full-atom values): 16778 Å² total; per-residue (Å²): 99,36,21,59,43,64,84,93,34,50,65,52,77,93,65,52,23,38,37,37,35,35,75,66,66,84,57,28,66,56,34,31,44,42,26,46,23,62,58,44,78,64,73,31,26,27,37,38,40,40,50,35,51,65,64,59,54,50,48,52,47,58,71,51,30,47,40,61,55,72,74,41,43,83,39,69,70,49,36,52,47,53,70,42,48,46,76,46,51,33,73,38,51,70,47,42,53,49,49,52,72,56,58,38,54,53,83,61,98,59,88,65,65,89,49,42,31,80,58,47,56,45,30,40,36,41,32,33,62,58,72,40,41,59,77,86,44,84,33,34,51,68,62,53,52,48,53,52,50,54,49,52,52,40,50,54,59,46,48,72,79,73,61,94,61,81,57,30,42,37,38,39,25,62,53,62,90,72,44,40,76,88,71,72,79,72,85,72,77,81,87,82,81,76,88,85,68,93,82,80,78,90,80,69,77,65,86,68,68,58,73,65,48,35,74,76,25,47,30,43,27,44,28,42,78,52,84,80,80,64,92,83,64,77,9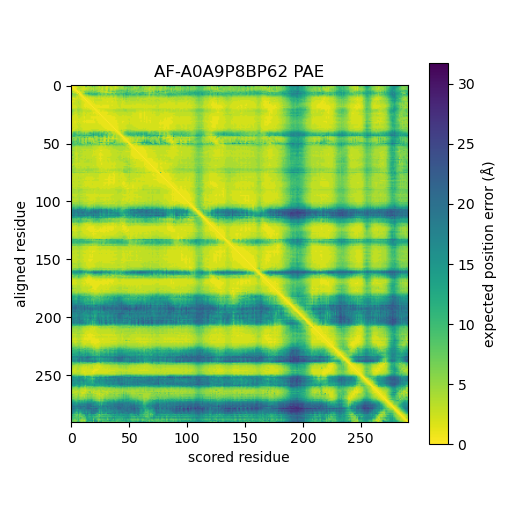6,73,71,87,76,50,64,50,35,32,35,38,40,35,38,73,30,70,67,83,59,95,74,70,74,84,71,78,66,48,42,32,41,34,40,36,38,48,48,72,84,40,93,88,53,94,70,41,56,25,58,63,49,36,47,65,115

pLDDT: mean 83.45, std 14.05, range [45.03, 98.06]

Foldseek 3Di:
DFALDDPVFDHDDDWQEEEEEADDQLCSLVSRQLRVCVVVVNPFAEEEEEEADPVVSVVSCVLLQAQCCVVPCPPPVNVVSSVSYHYDYQDAPVSLLVLLVLAADCPDPDPPPPRHDVHQHLEYEYEAPQVRQPPPDQAAPVSVVVSLVSNVVSQVRSPVPDDPHNHHYYYYHNCQQSHDYPPDPDPDDPDDDPPPDPDDDPPCVDPDCVLVVLVRTQKYKYKDWDDPPPPPDPCDDPDQKIKIKIWIAGSDPPPPPPDRDDTWIKIWIFGPADCPVVDRRDHTDTHIDTD